Protein AF-A0AA88JI79-F1 (afdb_monomer)

pLDDT: mean 80.38, std 20.57, range [24.28, 97.81]

Organism: Ficus carica (NCBI:txid3494)

Structure (mmCIF, N/CA/C/O backbone):
data_AF-A0AA88JI79-F1
#
_entry.id   AF-A0AA88JI79-F1
#
loop_
_atom_site.group_PDB
_atom_site.id
_atom_site.type_symbol
_atom_site.label_atom_id
_atom_site.label_alt_id
_atom_site.label_comp_id
_atom_site.label_asym_id
_atom_site.label_entity_id
_atom_site.label_seq_id
_atom_site.pdbx_PDB_ins_code
_atom_site.Cartn_x
_atom_site.Cartn_y
_atom_site.Cartn_z
_atom_site.occupancy
_atom_site.B_iso_or_equiv
_atom_site.auth_seq_id
_atom_site.auth_comp_id
_atom_site.auth_asym_id
_atom_site.auth_atom_id
_atom_site.pdbx_PDB_model_num
ATOM 1 N N . MET A 1 1 ? 6.954 -13.510 -70.402 1.00 38.81 1 MET A N 1
ATOM 2 C CA . MET A 1 1 ? 6.855 -12.433 -69.399 1.00 38.81 1 MET A CA 1
ATOM 3 C C . MET A 1 1 ? 5.814 -12.882 -68.395 1.00 38.81 1 MET A C 1
ATOM 5 O O . MET A 1 1 ? 4.643 -12.582 -68.561 1.00 38.81 1 MET A O 1
ATOM 9 N N . SER A 1 2 ? 6.243 -13.722 -67.458 1.00 36.16 2 SER A N 1
ATOM 10 C CA . SER A 1 2 ? 5.412 -14.226 -66.366 1.00 36.16 2 SER A CA 1
ATOM 11 C C . SER A 1 2 ? 5.794 -13.419 -65.134 1.00 36.16 2 SER A C 1
ATOM 13 O O . SER A 1 2 ? 6.975 -13.358 -64.800 1.00 36.16 2 SER A O 1
ATOM 15 N N . GLN A 1 3 ? 4.827 -12.717 -64.553 1.00 31.25 3 GLN A N 1
ATOM 16 C CA . GLN A 1 3 ? 4.966 -12.047 -63.266 1.00 31.25 3 GLN A CA 1
ATOM 17 C C . GLN A 1 3 ? 4.276 -12.936 -62.237 1.00 31.25 3 GLN A C 1
ATOM 19 O O . GLN A 1 3 ? 3.049 -13.001 -62.201 1.00 31.25 3 GLN A O 1
ATOM 24 N N . ASP A 1 4 ? 5.085 -13.643 -61.457 1.00 31.55 4 ASP A N 1
ATOM 25 C CA . ASP A 1 4 ? 4.652 -14.293 -60.230 1.00 31.55 4 ASP A CA 1
ATOM 26 C C . ASP A 1 4 ? 4.458 -13.206 -59.162 1.00 31.55 4 ASP A C 1
ATOM 28 O O . ASP A 1 4 ? 5.339 -12.380 -58.909 1.00 31.55 4 ASP A O 1
ATOM 32 N N . HIS A 1 5 ? 3.252 -13.161 -58.598 1.00 30.28 5 HIS A N 1
ATOM 33 C CA . HIS A 1 5 ? 2.923 -12.378 -57.416 1.00 30.28 5 HIS A CA 1
ATOM 34 C C . HIS A 1 5 ? 3.304 -13.196 -56.180 1.00 30.28 5 HIS A C 1
ATOM 36 O O . HIS A 1 5 ? 2.576 -14.109 -55.798 1.00 30.28 5 HIS A O 1
ATOM 42 N N . ASP A 1 6 ? 4.421 -12.847 -55.547 1.00 30.19 6 ASP A N 1
ATOM 43 C CA . ASP A 1 6 ? 4.736 -13.299 -54.194 1.00 30.19 6 ASP A CA 1
ATOM 44 C C . ASP A 1 6 ? 3.959 -12.444 -53.180 1.00 30.19 6 ASP A C 1
ATOM 46 O O . ASP A 1 6 ? 4.252 -11.269 -52.946 1.00 30.19 6 ASP A O 1
ATOM 50 N N . GLU A 1 7 ? 2.918 -13.041 -52.602 1.00 30.20 7 GLU A N 1
ATOM 51 C CA . GLU A 1 7 ? 2.124 -12.495 -51.503 1.00 30.20 7 GLU A CA 1
ATOM 52 C C . GLU A 1 7 ? 2.831 -12.820 -50.169 1.00 30.20 7 GLU A C 1
ATOM 54 O O . GLU A 1 7 ? 2.647 -13.884 -49.575 1.00 30.20 7 GLU A O 1
ATOM 59 N N . GLU A 1 8 ? 3.685 -11.914 -49.680 1.00 27.95 8 GLU A N 1
ATOM 60 C CA . GLU A 1 8 ? 4.269 -12.023 -48.336 1.00 27.95 8 GLU A CA 1
ATOM 61 C C . GLU A 1 8 ? 3.203 -11.724 -47.262 1.00 27.95 8 GLU A C 1
ATOM 63 O O . GLU A 1 8 ? 2.896 -10.579 -46.920 1.00 27.95 8 GLU A O 1
ATOM 68 N N . CYS A 1 9 ? 2.630 -12.794 -46.705 1.00 24.28 9 CYS A N 1
ATOM 69 C CA . CYS A 1 9 ? 1.718 -12.773 -45.564 1.00 24.28 9 CYS A CA 1
ATOM 70 C C . CYS A 1 9 ? 2.470 -12.390 -44.273 1.00 24.28 9 CYS A C 1
ATOM 72 O O . CYS A 1 9 ? 2.967 -13.233 -43.526 1.00 24.28 9 CYS A O 1
ATOM 74 N N . SER A 1 10 ? 2.561 -11.087 -44.000 1.00 25.05 10 SER A N 1
ATOM 75 C CA . SER A 1 10 ? 3.091 -10.554 -42.742 1.00 25.05 10 SER A CA 1
ATOM 76 C C . SER A 1 10 ? 2.028 -10.635 -41.638 1.00 25.05 10 SER A C 1
ATOM 78 O O . SER A 1 10 ? 1.268 -9.696 -41.394 1.00 25.05 10 SER A O 1
ATOM 80 N N . THR A 1 11 ? 1.948 -11.772 -40.941 1.00 26.78 11 THR A N 1
ATOM 81 C CA . THR A 1 11 ? 1.146 -11.887 -39.714 1.00 26.78 11 THR A CA 1
ATOM 82 C C . THR A 1 11 ? 1.843 -11.164 -38.562 1.00 26.78 11 THR A C 1
ATOM 84 O O . THR A 1 11 ? 2.672 -11.735 -37.847 1.00 26.78 11 THR A O 1
ATOM 87 N N . GLN A 1 12 ? 1.495 -9.895 -38.353 1.00 24.56 12 GLN A N 1
ATOM 88 C CA . GLN A 1 12 ? 1.866 -9.160 -37.147 1.00 24.56 12 GLN A CA 1
ATOM 89 C C . GLN A 1 12 ? 1.153 -9.778 -35.937 1.00 24.56 12 GLN A C 1
ATOM 91 O O . GLN A 1 12 ? -0.056 -9.653 -35.754 1.00 24.56 12 GLN A O 1
ATOM 96 N N . THR A 1 13 ? 1.918 -10.474 -35.097 1.00 26.56 13 THR A N 1
ATOM 97 C CA . THR A 1 13 ? 1.444 -10.991 -33.811 1.00 26.56 13 THR A CA 1
ATOM 98 C C . THR A 1 13 ? 1.297 -9.816 -32.846 1.00 26.56 13 THR A C 1
ATOM 100 O O . THR A 1 13 ? 2.292 -9.274 -32.362 1.00 26.56 13 THR A O 1
ATOM 103 N N . GLU A 1 14 ? 0.059 -9.398 -32.567 1.00 26.80 14 GLU A N 1
ATOM 104 C CA . GLU A 1 14 ? -0.218 -8.355 -31.579 1.00 26.80 14 GLU A CA 1
ATOM 105 C C . GLU A 1 14 ? 0.269 -8.783 -30.186 1.00 26.80 14 GLU A C 1
ATOM 107 O O . GLU A 1 14 ? -0.302 -9.642 -29.508 1.00 26.80 14 GLU A O 1
ATOM 112 N N . VAL A 1 15 ? 1.340 -8.134 -29.733 1.00 30.62 15 VAL A N 1
ATOM 113 C CA . VAL A 1 15 ? 1.859 -8.230 -28.371 1.00 30.62 15 VAL A CA 1
ATOM 114 C C . VAL A 1 15 ? 0.772 -7.763 -27.399 1.00 30.62 15 VAL A C 1
ATOM 116 O O . VAL A 1 15 ? 0.388 -6.592 -27.365 1.00 30.62 15 VAL A O 1
ATOM 119 N N . GLY A 1 16 ? 0.266 -8.693 -26.588 1.00 27.42 16 GLY A N 1
ATOM 120 C CA . GLY A 1 16 ? -0.776 -8.437 -25.599 1.00 27.42 16 GLY A CA 1
ATOM 121 C C . GLY A 1 16 ? -0.422 -7.268 -24.674 1.00 27.42 16 GLY A C 1
ATOM 122 O O . GLY A 1 16 ? 0.524 -7.338 -23.885 1.00 27.42 16 GLY A O 1
ATOM 123 N N . LYS A 1 17 ? -1.214 -6.189 -24.755 1.00 25.56 17 LYS A N 1
ATOM 124 C CA . LYS A 1 17 ? -1.077 -4.986 -23.919 1.00 25.56 17 LYS A CA 1
ATOM 125 C C . LYS A 1 17 ? -0.977 -5.355 -22.427 1.00 25.56 17 LYS A C 1
ATOM 127 O O . LYS A 1 17 ? -1.746 -6.192 -21.943 1.00 25.56 17 LYS A O 1
ATOM 132 N N . PRO A 1 18 ? -0.087 -4.701 -21.658 1.00 28.53 18 PRO A N 1
ATOM 133 C CA . PRO A 1 18 ? 0.051 -4.962 -20.232 1.00 28.53 18 PRO A CA 1
ATOM 134 C C . PRO A 1 18 ? -1.264 -4.686 -19.491 1.00 28.53 18 PRO A C 1
ATOM 136 O O . PRO A 1 18 ? -2.022 -3.779 -19.840 1.00 28.53 18 PRO A O 1
ATOM 139 N N . ARG A 1 19 ? -1.513 -5.477 -18.436 1.00 31.22 19 ARG A N 1
ATOM 140 C CA . ARG A 1 19 ? -2.625 -5.323 -17.485 1.00 31.22 19 ARG A CA 1
ATOM 141 C C . ARG A 1 19 ? -2.771 -3.851 -17.089 1.00 31.22 19 ARG A C 1
ATOM 143 O O . ARG A 1 19 ? -1.996 -3.359 -16.274 1.00 31.22 19 ARG A O 1
ATOM 150 N N . ARG A 1 20 ? -3.786 -3.174 -17.634 1.00 29.23 20 ARG A N 1
ATOM 151 C CA . ARG A 1 20 ? -4.222 -1.858 -17.164 1.00 29.23 20 ARG A CA 1
ATOM 152 C C . ARG A 1 20 ? -4.818 -2.034 -15.773 1.00 29.23 20 ARG A C 1
ATOM 154 O O . ARG A 1 20 ? -5.970 -2.434 -15.620 1.00 29.23 20 ARG A O 1
ATOM 161 N N . THR A 1 21 ? -4.034 -1.756 -14.743 1.00 30.23 21 THR A N 1
ATOM 162 C CA . THR A 1 21 ? -4.607 -1.259 -13.500 1.00 30.23 21 THR A CA 1
ATOM 163 C C . THR A 1 21 ? -5.140 0.129 -13.834 1.00 30.23 21 THR A C 1
ATOM 165 O O . THR A 1 21 ? -4.370 1.067 -13.971 1.00 30.23 21 THR A O 1
ATOM 168 N N . ASN A 1 22 ? -6.456 0.284 -13.987 1.00 34.66 22 ASN A N 1
ATOM 169 C CA . ASN A 1 22 ? -7.080 1.613 -13.946 1.00 34.66 22 ASN A CA 1
ATOM 170 C C . ASN A 1 22 ? -7.113 2.134 -12.489 1.00 34.66 22 ASN A C 1
ATOM 172 O O . ASN A 1 22 ? -8.117 2.669 -12.027 1.00 34.66 22 ASN A O 1
ATOM 176 N N . SER A 1 23 ? -6.011 1.965 -11.751 1.00 34.38 23 SER A N 1
ATOM 177 C CA . SER A 1 23 ? -5.571 3.037 -10.864 1.00 34.38 23 SER A CA 1
ATOM 178 C C . SER A 1 23 ? -5.318 4.233 -11.785 1.00 34.38 23 SER A C 1
ATOM 180 O O . SER A 1 23 ? -4.850 4.010 -12.907 1.00 34.38 23 SER A O 1
ATOM 182 N N . PRO A 1 24 ? -5.664 5.474 -11.410 1.00 33.16 24 PRO A N 1
ATOM 183 C CA . PRO A 1 24 ? -5.268 6.625 -12.209 1.00 33.16 24 PRO A CA 1
ATOM 184 C C . PRO A 1 24 ? -3.775 6.476 -12.498 1.00 33.16 24 PRO A C 1
ATOM 186 O O . PRO A 1 24 ? -2.991 6.368 -11.556 1.00 33.16 24 PRO A O 1
ATOM 189 N N . LYS A 1 25 ? -3.394 6.372 -13.778 1.00 37.16 25 LYS A N 1
ATOM 190 C CA . LYS A 1 25 ? -1.984 6.480 -14.136 1.00 37.16 25 LYS A CA 1
ATOM 191 C C . LYS A 1 25 ? -1.526 7.794 -13.528 1.00 37.16 25 LYS A C 1
ATOM 193 O O . LYS A 1 25 ? -2.168 8.820 -13.761 1.00 37.16 25 LYS A O 1
ATOM 198 N N . PHE A 1 26 ? -0.484 7.748 -12.712 1.00 45.00 26 PHE A N 1
ATOM 199 C CA . PHE A 1 26 ? 0.197 8.969 -12.349 1.00 45.00 26 PHE A CA 1
ATOM 200 C C . PHE A 1 26 ? 0.824 9.495 -13.646 1.00 45.00 26 PHE A C 1
ATOM 202 O O . PHE A 1 26 ? 1.834 8.969 -14.100 1.00 45.00 26 PHE A O 1
ATOM 209 N N . ASN A 1 27 ? 0.138 10.430 -14.305 1.00 43.25 27 ASN A N 1
ATOM 210 C CA . ASN A 1 27 ? 0.659 11.164 -15.448 1.00 43.25 27 ASN A CA 1
ATOM 211 C C . ASN A 1 27 ? 1.305 12.437 -14.888 1.00 43.25 27 ASN A C 1
ATOM 213 O O . ASN A 1 27 ? 0.587 13.254 -14.302 1.00 43.25 27 ASN A O 1
ATOM 217 N N . PRO A 1 28 ? 2.628 12.607 -15.024 1.00 47.44 28 PRO A N 1
ATOM 218 C CA . PRO A 1 28 ? 3.323 13.782 -14.515 1.00 47.44 28 PRO A CA 1
ATOM 219 C C . PRO A 1 28 ? 2.923 15.083 -15.228 1.00 47.44 28 PRO A C 1
ATOM 221 O O . PRO A 1 28 ? 3.132 16.137 -14.637 1.00 47.44 28 PRO A O 1
ATOM 224 N N . ASP A 1 29 ? 2.257 15.030 -16.386 1.00 46.94 29 ASP A N 1
ATOM 225 C CA . ASP A 1 29 ? 2.029 16.210 -17.243 1.00 46.94 29 ASP A CA 1
ATOM 226 C C . ASP A 1 29 ? 0.591 16.766 -17.249 1.00 46.94 29 ASP A C 1
ATOM 228 O O . ASP A 1 29 ? 0.327 17.776 -17.891 1.00 46.94 29 ASP A O 1
ATOM 232 N N . GLU A 1 30 ? -0.364 16.149 -16.539 1.00 47.91 30 GLU A N 1
ATOM 233 C CA . GLU A 1 30 ? -1.743 16.670 -16.477 1.00 47.91 30 GLU A CA 1
ATOM 234 C C . GLU A 1 30 ? -2.033 17.361 -15.137 1.00 47.91 30 GLU A C 1
ATOM 236 O O . GLU A 1 30 ? -2.394 16.718 -14.142 1.00 47.91 30 GLU A O 1
ATOM 241 N N . ASP A 1 31 ? -1.932 18.690 -15.124 1.00 43.88 31 ASP A N 1
ATOM 242 C CA . ASP A 1 31 ? -2.422 19.550 -14.044 1.00 43.88 31 ASP A CA 1
ATOM 243 C C . ASP A 1 31 ? -3.959 19.531 -14.021 1.00 43.88 31 ASP A C 1
ATOM 245 O O . ASP A 1 31 ? -4.638 20.378 -14.595 1.00 43.88 31 ASP A O 1
ATOM 249 N N . GLY A 1 32 ? -4.539 18.500 -13.397 1.00 43.94 32 GLY A N 1
ATOM 250 C CA . GLY A 1 32 ? -6.001 18.405 -13.319 1.00 43.94 32 GLY A CA 1
ATOM 251 C C . GLY A 1 32 ? -6.638 17.160 -12.700 1.00 43.94 32 GLY A C 1
ATOM 252 O O . GLY A 1 32 ? -7.866 17.113 -12.623 1.00 43.94 32 GLY A O 1
ATOM 253 N N . LYS A 1 33 ? -5.900 16.139 -12.230 1.00 48.09 33 LYS A N 1
ATOM 254 C CA . LYS A 1 33 ? -6.527 14.927 -11.647 1.00 48.09 33 LYS A CA 1
ATOM 255 C C . LYS A 1 33 ? -6.209 14.679 -10.169 1.00 48.09 33 LYS A C 1
ATOM 257 O O . LYS A 1 33 ? -5.073 14.761 -9.725 1.00 48.09 33 LYS A O 1
ATOM 262 N N . ARG A 1 34 ? -7.303 14.355 -9.455 1.00 47.75 34 ARG A N 1
ATOM 263 C CA . ARG A 1 34 ? -7.499 13.888 -8.064 1.00 47.75 34 ARG A CA 1
ATOM 264 C C . ARG A 1 34 ? -6.235 13.781 -7.194 1.00 47.75 34 ARG A C 1
ATOM 266 O O . ARG A 1 34 ? -5.421 12.881 -7.370 1.00 47.75 34 ARG A O 1
ATOM 273 N N . ARG A 1 35 ? -6.187 14.638 -6.165 1.00 53.97 35 ARG A N 1
ATOM 274 C CA . ARG A 1 35 ? -5.263 14.570 -5.019 1.00 53.97 35 ARG A CA 1
ATOM 275 C C . ARG A 1 35 ? -5.315 13.201 -4.324 1.00 53.97 35 ARG A C 1
ATOM 277 O O . ARG A 1 35 ? -6.283 12.449 -4.487 1.00 53.97 35 ARG A O 1
ATOM 284 N N . ALA A 1 36 ? -4.303 12.907 -3.503 1.00 62.41 36 ALA A N 1
ATOM 285 C CA . ALA A 1 36 ? -4.342 11.771 -2.585 1.00 62.41 36 ALA A CA 1
ATOM 286 C C . ALA A 1 36 ? -5.680 11.766 -1.818 1.00 62.41 36 ALA A C 1
ATOM 288 O O . ALA A 1 36 ? -6.109 12.783 -1.275 1.00 62.41 36 ALA A O 1
ATOM 289 N N . THR A 1 37 ? -6.396 10.641 -1.853 1.00 67.94 37 THR A N 1
ATOM 290 C CA . THR A 1 37 ? -7.706 10.523 -1.202 1.00 67.94 37 THR A CA 1
ATOM 291 C C . THR A 1 37 ? -7.527 10.543 0.312 1.00 67.94 37 THR A C 1
ATOM 293 O O . THR A 1 37 ? -6.931 9.622 0.855 1.00 67.94 37 THR A O 1
ATOM 296 N N . ILE A 1 38 ? -8.076 11.565 0.973 1.00 69.94 38 ILE A N 1
ATOM 297 C CA . ILE A 1 38 ? -7.987 11.757 2.432 1.00 69.94 38 ILE A CA 1
ATOM 298 C C . ILE A 1 38 ? -8.997 10.866 3.184 1.00 69.94 38 ILE A C 1
ATOM 300 O O . ILE A 1 38 ? -8.862 10.667 4.373 1.00 69.94 38 ILE A O 1
ATOM 304 N N . MET A 1 39 ? -10.004 10.277 2.517 1.00 84.69 39 MET A N 1
ATOM 305 C CA . MET A 1 39 ? -11.055 9.464 3.167 1.00 84.69 39 MET A CA 1
ATOM 306 C C . MET A 1 39 ? -11.746 10.215 4.327 1.00 84.69 39 MET A C 1
ATOM 308 O O . MET A 1 39 ? -11.912 9.686 5.422 1.00 84.69 39 MET A O 1
ATOM 312 N N . THR A 1 40 ? -12.184 11.458 4.088 1.00 82.88 40 THR A N 1
ATOM 313 C CA . THR A 1 40 ? -12.767 12.361 5.104 1.00 82.88 40 THR A CA 1
ATOM 314 C C . THR A 1 40 ? -13.861 11.715 5.956 1.00 82.88 40 THR A C 1
ATOM 316 O O . THR A 1 40 ? -13.922 11.969 7.154 1.00 82.88 40 THR A O 1
ATOM 319 N N . ARG A 1 41 ? -14.693 10.843 5.371 1.00 86.81 41 ARG A N 1
ATOM 320 C CA . ARG A 1 41 ? -15.724 10.098 6.109 1.00 86.81 41 ARG A CA 1
ATOM 321 C C . ARG A 1 41 ? -15.124 9.222 7.211 1.00 86.81 41 ARG A C 1
ATOM 323 O O . ARG A 1 41 ? -15.618 9.253 8.331 1.00 86.81 41 ARG A O 1
ATOM 330 N N . VAL A 1 42 ? -14.050 8.490 6.912 1.00 89.06 42 VAL A N 1
ATOM 331 C CA . VAL A 1 42 ? -13.353 7.641 7.887 1.00 89.06 42 VAL A CA 1
ATOM 332 C C . VAL A 1 42 ? -12.801 8.501 9.024 1.00 89.06 42 VAL A C 1
ATOM 334 O O . VAL A 1 42 ? -13.046 8.196 10.187 1.00 89.06 42 VAL A O 1
ATOM 337 N N . HIS A 1 43 ? -12.160 9.633 8.711 1.00 86.88 43 HIS A N 1
ATOM 338 C CA . HIS A 1 43 ? -11.699 10.574 9.740 1.00 86.88 43 HIS A CA 1
ATOM 339 C C . HIS A 1 43 ? -12.844 11.118 10.605 1.00 86.88 43 HIS A C 1
ATOM 341 O O . HIS A 1 43 ? -12.721 11.135 11.824 1.00 86.88 43 HIS A O 1
ATOM 347 N N . GLN A 1 44 ? -13.976 11.504 10.011 1.00 87.75 44 GLN A N 1
ATOM 348 C CA . GLN A 1 44 ? -15.141 11.989 10.760 1.00 87.75 44 GLN A CA 1
ATOM 349 C C . GLN A 1 44 ? -15.709 10.928 11.708 1.00 87.75 44 GLN A C 1
ATOM 351 O O . GLN A 1 44 ? -16.052 11.246 12.846 1.00 87.75 44 GLN A O 1
ATOM 356 N N . VAL A 1 45 ? -15.804 9.676 11.253 1.00 87.94 45 VAL A N 1
ATOM 357 C CA . VAL A 1 45 ? -16.260 8.552 12.082 1.00 87.94 45 VAL A CA 1
ATOM 358 C C . VAL A 1 45 ? -15.315 8.350 13.272 1.00 87.94 45 VAL A C 1
ATOM 360 O O . VAL A 1 45 ? -15.787 8.271 14.406 1.00 87.94 45 VAL A O 1
ATOM 363 N N . ARG A 1 46 ? -13.993 8.399 13.043 1.00 88.44 46 ARG A N 1
ATOM 364 C CA . ARG A 1 46 ? -12.978 8.323 14.109 1.00 88.44 46 ARG A CA 1
ATOM 365 C C . ARG A 1 46 ? -13.102 9.459 15.123 1.00 88.44 46 ARG A C 1
ATOM 367 O O . ARG A 1 46 ? -13.096 9.199 16.320 1.00 88.44 46 ARG A O 1
ATOM 374 N N . THR A 1 47 ? -13.245 10.708 14.671 1.00 89.19 47 THR A N 1
ATOM 375 C CA . THR A 1 47 ? -13.377 11.876 15.566 1.00 89.19 47 THR A CA 1
ATOM 376 C C . THR A 1 47 ? -14.619 11.787 16.451 1.00 89.19 47 THR A C 1
ATOM 378 O O . THR A 1 47 ? -14.613 12.279 17.574 1.00 89.19 47 THR A O 1
ATOM 381 N N . ARG A 1 48 ? -15.679 11.125 15.975 1.00 90.94 48 ARG A N 1
ATOM 382 C CA . ARG A 1 48 ? -16.905 10.871 16.746 1.00 90.94 48 ARG A CA 1
ATOM 383 C C . ARG A 1 48 ? -16.804 9.661 17.682 1.00 90.94 48 ARG A C 1
ATOM 385 O O . ARG A 1 48 ? -17.801 9.312 18.304 1.00 90.94 48 ARG A O 1
ATOM 392 N N . GLY A 1 49 ? -15.651 8.990 17.750 1.00 89.44 49 GLY A N 1
ATOM 393 C CA . GLY A 1 49 ? -15.468 7.760 18.528 1.00 89.44 49 GLY A CA 1
ATOM 394 C C . GLY A 1 49 ? -16.269 6.567 17.994 1.00 89.44 49 GLY A C 1
ATOM 395 O O . GLY A 1 49 ? -16.484 5.596 18.714 1.00 89.44 49 GLY A O 1
ATOM 396 N N . GLN A 1 50 ? -16.739 6.639 16.747 1.00 92.75 50 GLN A N 1
ATOM 397 C CA . GLN A 1 50 ? -17.522 5.592 16.097 1.00 92.75 50 GLN A CA 1
ATOM 398 C C . GLN A 1 50 ? -16.623 4.700 15.233 1.00 92.75 50 GLN A C 1
ATOM 400 O O . GLN A 1 50 ? -15.484 5.051 14.922 1.00 92.75 50 GLN A O 1
ATOM 405 N N . ARG A 1 51 ? -17.150 3.543 14.817 1.00 94.50 51 ARG A N 1
ATOM 406 C CA . ARG A 1 51 ? -16.471 2.603 13.915 1.00 94.50 51 ARG A CA 1
ATOM 407 C C . ARG A 1 51 ? -17.396 2.191 12.781 1.00 94.50 51 ARG A C 1
ATOM 409 O O . ARG A 1 51 ? -18.601 2.051 12.976 1.00 94.50 51 ARG A O 1
ATOM 416 N N . ILE A 1 52 ? -16.831 2.000 11.593 1.00 94.44 52 ILE A N 1
ATOM 417 C CA . ILE A 1 52 ? -17.568 1.486 10.435 1.00 94.44 52 ILE A CA 1
ATOM 418 C C . ILE A 1 52 ? -17.635 -0.039 10.537 1.00 94.44 52 ILE A C 1
ATOM 420 O O . ILE A 1 52 ? -16.605 -0.709 10.585 1.00 94.44 52 ILE A O 1
ATOM 424 N N . GLU A 1 53 ? -18.841 -0.594 10.533 1.00 94.75 53 GLU A N 1
ATOM 425 C CA . GLU A 1 53 ? -19.041 -2.041 10.506 1.00 94.75 53 GLU A CA 1
ATOM 426 C C . GLU A 1 53 ? -18.718 -2.622 9.121 1.00 94.75 53 GLU A C 1
ATOM 428 O O . GLU A 1 53 ? -19.135 -2.083 8.086 1.00 94.75 53 GLU A O 1
ATOM 433 N N . VAL A 1 54 ? -17.952 -3.717 9.101 1.00 94.75 54 VAL A N 1
ATOM 434 C CA . VAL A 1 54 ? -17.524 -4.403 7.878 1.00 94.75 54 VAL A CA 1
ATOM 435 C C . VAL A 1 54 ? -17.888 -5.875 7.970 1.00 94.75 54 VAL A C 1
ATOM 437 O O . VAL A 1 54 ? -17.438 -6.582 8.866 1.00 94.75 54 VAL A O 1
ATOM 440 N N . SER A 1 55 ? -18.665 -6.349 7.002 1.00 92.62 55 SER A N 1
ATOM 441 C CA . SER A 1 55 ? -18.936 -7.776 6.836 1.00 92.62 55 SER A CA 1
ATOM 442 C C . SER A 1 55 ? -17.823 -8.437 6.026 1.00 92.62 55 SER A C 1
ATOM 444 O O . SER A 1 55 ? -17.276 -7.832 5.101 1.00 92.62 55 SER A O 1
ATOM 446 N N . PHE A 1 56 ? -17.525 -9.695 6.333 1.00 89.75 56 PHE A N 1
ATOM 447 C CA . PHE A 1 56 ? -16.502 -10.489 5.659 1.00 89.75 56 PHE A CA 1
ATOM 448 C C . PHE A 1 56 ? -17.111 -11.764 5.068 1.00 89.75 56 PHE A C 1
ATOM 450 O O . PHE A 1 56 ? -18.102 -12.279 5.583 1.00 89.75 56 PHE A O 1
ATOM 457 N N . ASP A 1 57 ? -16.539 -12.263 3.972 1.00 86.06 57 ASP A N 1
ATOM 458 C CA . ASP A 1 57 ? -16.872 -13.589 3.447 1.00 86.06 57 ASP A CA 1
ATOM 459 C C . ASP A 1 57 ? -16.134 -14.708 4.202 1.00 86.06 57 ASP A C 1
ATOM 461 O O . ASP A 1 57 ? -15.236 -14.462 5.008 1.00 86.06 57 ASP A O 1
ATOM 465 N N . ALA A 1 58 ? -16.462 -15.967 3.894 1.00 82.56 58 ALA A N 1
ATOM 466 C CA . ALA A 1 58 ? -15.803 -17.139 4.482 1.00 82.56 58 ALA A CA 1
ATOM 467 C C . ALA A 1 58 ? -14.284 -17.216 4.207 1.00 82.56 58 ALA A C 1
ATOM 469 O O . ALA A 1 58 ? -13.577 -18.008 4.825 1.00 82.56 58 ALA A O 1
ATOM 470 N N . LYS A 1 59 ? -13.764 -16.418 3.266 1.00 79.12 59 LYS A N 1
ATOM 471 C CA . LYS A 1 59 ? -12.336 -16.321 2.925 1.00 79.12 59 LYS A CA 1
ATOM 472 C C . LYS A 1 59 ? -11.674 -15.107 3.592 1.00 79.12 59 LYS A C 1
ATOM 474 O O . LYS A 1 59 ? -10.511 -14.821 3.299 1.00 79.12 59 LYS A O 1
ATOM 479 N N . GLY A 1 60 ? -12.395 -14.386 4.452 1.00 82.31 60 GLY A N 1
ATOM 480 C CA . GLY A 1 60 ? -11.937 -13.184 5.142 1.00 82.31 60 GLY A CA 1
ATOM 481 C C . GLY A 1 60 ? -11.845 -11.945 4.248 1.00 82.31 60 GLY A C 1
ATOM 482 O O . GLY A 1 60 ? -11.146 -10.994 4.599 1.00 82.31 60 GLY A O 1
ATOM 483 N N . GLN A 1 61 ? -12.489 -11.926 3.077 1.00 85.19 61 GLN A N 1
ATOM 484 C CA . GLN A 1 61 ? -12.532 -10.741 2.219 1.00 85.19 61 GLN A CA 1
ATOM 485 C C . GLN A 1 61 ? -13.662 -9.807 2.645 1.00 85.19 61 GLN A C 1
ATOM 487 O O . GLN A 1 61 ? -14.786 -10.265 2.847 1.00 85.19 61 GLN A O 1
ATOM 492 N N . PRO A 1 62 ? -13.408 -8.493 2.721 1.00 90.69 62 PRO A N 1
ATOM 493 C CA . PRO A 1 62 ? -14.437 -7.553 3.118 1.00 90.69 62 PRO A CA 1
ATOM 494 C C . PRO A 1 62 ? -15.478 -7.352 2.002 1.00 90.69 62 PRO A C 1
ATOM 496 O O . PRO A 1 62 ? -15.159 -7.314 0.803 1.00 90.69 62 PRO A O 1
ATOM 499 N N . LEU A 1 63 ? -16.736 -7.223 2.417 1.00 87.88 63 LEU A N 1
ATOM 500 C CA . LEU A 1 63 ? -17.920 -7.191 1.564 1.00 87.88 63 LEU A CA 1
ATOM 501 C C . LEU A 1 63 ? -18.587 -5.811 1.550 1.00 87.88 63 LEU A C 1
ATOM 503 O O . LEU A 1 63 ? -18.503 -5.026 2.495 1.00 87.88 63 LEU A O 1
ATOM 507 N N . GLY A 1 64 ? -19.295 -5.536 0.454 1.00 87.81 64 GLY A N 1
ATOM 508 C CA . GLY A 1 64 ? -20.104 -4.331 0.298 1.00 87.81 64 GLY A CA 1
ATOM 509 C C . GLY A 1 64 ? -19.307 -3.021 0.291 1.00 87.81 64 GLY A C 1
ATOM 510 O O . GLY A 1 64 ? -18.082 -2.995 0.162 1.00 87.81 64 GLY A O 1
ATOM 511 N N . LYS A 1 65 ? -20.035 -1.906 0.431 1.00 89.62 65 LYS A N 1
ATOM 512 C CA . LYS A 1 65 ? -19.466 -0.549 0.377 1.00 89.62 65 LYS A CA 1
ATOM 513 C C . LYS A 1 65 ? -18.483 -0.283 1.520 1.00 89.62 65 LYS A C 1
ATOM 515 O O . LYS A 1 65 ? -17.423 0.282 1.274 1.00 89.62 65 LYS A O 1
ATOM 520 N N . SER A 1 66 ? -18.803 -0.730 2.737 1.00 91.50 66 SER A N 1
ATOM 521 C CA . SER A 1 66 ? -17.899 -0.622 3.890 1.00 91.50 66 SER A CA 1
ATOM 522 C C . SER A 1 66 ? -16.595 -1.385 3.661 1.00 91.50 66 SER A C 1
ATOM 524 O O . SER A 1 66 ? -15.531 -0.917 4.055 1.00 91.50 66 SER A O 1
ATOM 526 N N . GLY A 1 67 ? -16.652 -2.532 2.978 1.00 91.81 67 GLY A N 1
ATOM 527 C CA . GLY A 1 67 ? -15.461 -3.296 2.636 1.00 91.81 67 GLY A CA 1
ATOM 528 C C . GLY A 1 67 ? -14.572 -2.625 1.592 1.00 91.81 67 GLY A C 1
ATOM 529 O O . GLY A 1 67 ? -13.348 -2.614 1.736 1.00 91.81 67 GLY A O 1
ATOM 530 N N . ASP A 1 68 ? -15.171 -2.010 0.572 1.00 90.12 68 ASP A N 1
ATOM 531 C CA . ASP A 1 68 ? -14.430 -1.209 -0.409 1.00 90.12 68 ASP A CA 1
ATOM 532 C C . ASP A 1 68 ? -13.805 0.049 0.246 1.00 90.12 68 ASP A C 1
ATOM 534 O O . ASP A 1 68 ? -12.693 0.459 -0.110 1.00 90.12 68 ASP A O 1
ATOM 538 N N . GLU A 1 69 ? -14.478 0.639 1.242 1.00 92.94 69 GLU A N 1
ATOM 539 C CA . GLU A 1 69 ? -13.952 1.746 2.051 1.00 92.94 69 GLU A CA 1
ATOM 540 C C . GLU A 1 69 ? -12.791 1.303 2.948 1.00 92.94 69 GLU A C 1
ATOM 542 O O . GLU A 1 69 ? -11.758 1.971 2.964 1.00 92.94 69 GLU A O 1
ATOM 547 N N . LEU A 1 70 ? -12.894 0.137 3.597 1.00 94.94 70 LEU A N 1
ATOM 548 C CA . LEU A 1 70 ? -11.794 -0.468 4.351 1.00 94.94 70 LEU A CA 1
ATOM 549 C C . LEU A 1 70 ? -10.562 -0.683 3.461 1.00 94.94 70 LEU A C 1
ATOM 551 O O . LEU A 1 70 ? -9.456 -0.306 3.838 1.00 94.94 70 LEU A O 1
ATOM 555 N N . GLN A 1 71 ? -10.731 -1.244 2.260 1.00 93.25 71 GLN A N 1
ATOM 556 C CA . GLN A 1 71 ? -9.617 -1.436 1.320 1.00 93.25 71 GLN A CA 1
ATOM 557 C C . GLN A 1 71 ? -8.988 -0.104 0.890 1.00 93.25 71 GLN A C 1
ATOM 559 O O . GLN A 1 71 ? -7.767 0.000 0.765 1.00 93.25 71 GLN A O 1
ATOM 564 N N . SER A 1 72 ? -9.808 0.929 0.695 1.00 93.88 72 SER A N 1
ATOM 565 C CA . SER A 1 72 ? -9.326 2.272 0.358 1.00 93.88 72 SER A CA 1
ATOM 566 C C . SER A 1 72 ? -8.542 2.898 1.516 1.00 93.88 72 SER A C 1
ATOM 568 O O . SER A 1 72 ? -7.476 3.469 1.288 1.00 93.88 72 SER A O 1
ATOM 570 N N . TRP A 1 73 ? -9.018 2.723 2.752 1.00 95.38 73 TRP A N 1
ATOM 571 C CA . TRP A 1 73 ? -8.346 3.180 3.966 1.00 95.38 73 TRP A CA 1
ATOM 572 C C . TRP A 1 73 ? -7.011 2.464 4.197 1.00 95.38 73 TRP A C 1
ATOM 574 O O . TRP A 1 73 ? -5.993 3.116 4.415 1.00 95.38 73 TRP A O 1
ATOM 584 N N . I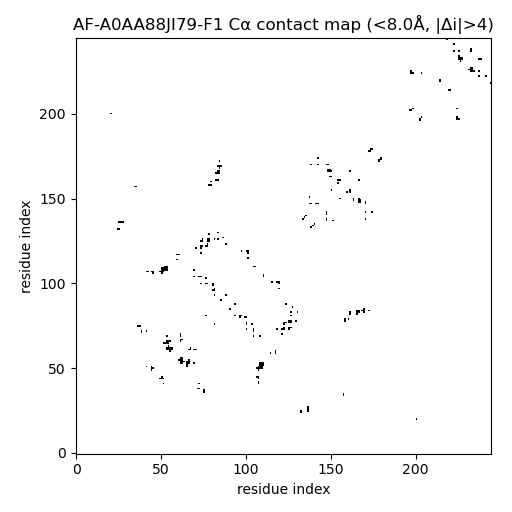LE A 1 74 ? -6.971 1.139 4.026 1.00 96.06 74 ILE A N 1
ATOM 585 C CA . ILE A 1 74 ? -5.726 0.354 4.058 1.00 96.06 74 ILE A CA 1
ATOM 586 C C . ILE A 1 74 ? -4.711 0.908 3.049 1.00 96.06 74 ILE A C 1
ATOM 588 O O . ILE A 1 74 ? -3.527 1.012 3.359 1.00 96.06 74 ILE A O 1
ATOM 592 N N . GLY A 1 75 ? -5.159 1.307 1.856 1.00 95.00 75 GLY A N 1
ATOM 593 C CA . GLY A 1 75 ? -4.298 1.935 0.853 1.00 95.00 75 GLY A CA 1
ATOM 594 C C . GLY A 1 75 ? -3.770 3.322 1.247 1.00 95.00 75 GLY A C 1
ATOM 595 O O . GLY A 1 75 ? -2.695 3.712 0.792 1.00 95.00 75 GLY A O 1
ATOM 596 N N . VAL A 1 76 ? -4.491 4.089 2.072 1.00 93.69 76 VAL A N 1
ATOM 597 C CA . VAL A 1 76 ? -3.980 5.339 2.671 1.00 93.69 76 VAL A CA 1
ATOM 598 C C . VAL A 1 76 ? -2.888 5.010 3.684 1.00 93.69 76 VAL A C 1
ATOM 600 O O . VAL A 1 76 ? -1.752 5.440 3.498 1.00 93.69 76 VAL A O 1
ATOM 603 N N . LEU A 1 77 ? -3.191 4.143 4.652 1.00 95.44 77 LEU A N 1
ATOM 604 C CA . LEU A 1 77 ? -2.249 3.731 5.696 1.00 95.44 77 LEU A CA 1
ATOM 605 C C . LEU A 1 77 ? -0.973 3.098 5.128 1.00 95.44 77 LEU A C 1
ATO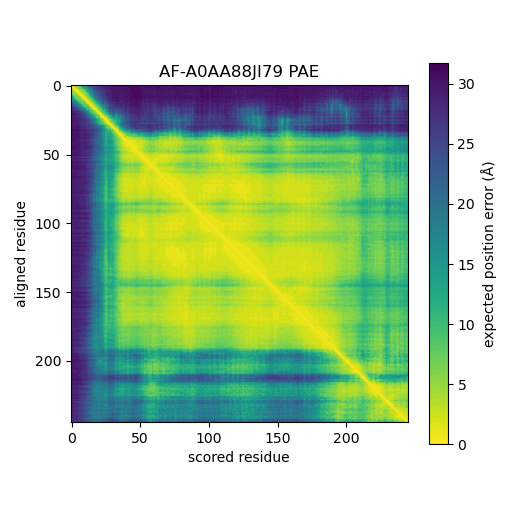M 607 O O . LEU A 1 77 ? 0.124 3.345 5.620 1.00 95.44 77 LEU A O 1
ATOM 611 N N . ALA A 1 78 ? -1.092 2.310 4.057 1.00 95.50 78 ALA A N 1
ATOM 612 C CA . ALA A 1 78 ? 0.052 1.714 3.378 1.00 95.50 78 ALA A CA 1
ATOM 613 C C . ALA A 1 78 ? 1.017 2.765 2.805 1.00 95.50 78 ALA A C 1
ATOM 615 O O . ALA A 1 78 ? 2.220 2.528 2.781 1.00 95.50 78 ALA A O 1
ATOM 616 N N . ARG A 1 79 ? 0.509 3.910 2.335 1.00 94.12 79 ARG A N 1
ATOM 617 C CA . ARG A 1 79 ? 1.332 5.003 1.787 1.00 94.12 79 ARG A CA 1
ATOM 618 C C . ARG A 1 79 ? 1.949 5.868 2.877 1.00 94.12 79 ARG A C 1
ATOM 620 O O . ARG A 1 79 ? 3.026 6.414 2.675 1.00 94.12 79 ARG A O 1
ATOM 627 N N . GLU A 1 80 ? 1.258 5.988 4.001 1.00 92.69 80 GLU A N 1
ATOM 628 C CA . GLU A 1 80 ? 1.684 6.808 5.129 1.00 92.69 80 GLU A CA 1
ATOM 629 C C . GLU A 1 80 ? 2.741 6.099 5.984 1.00 92.69 80 GLU A C 1
ATOM 631 O O . GLU A 1 80 ? 3.777 6.683 6.298 1.00 92.69 80 GLU A O 1
ATOM 636 N N . HIS A 1 81 ? 2.518 4.818 6.296 1.00 94.25 81 HIS A N 1
ATOM 637 C CA . HIS A 1 81 ? 3.256 4.120 7.354 1.00 94.25 81 HIS A CA 1
ATOM 638 C C . HIS A 1 81 ? 4.278 3.103 6.868 1.00 94.25 81 HIS A C 1
ATOM 640 O O . HIS A 1 81 ? 5.177 2.744 7.635 1.00 94.25 81 HIS A O 1
ATOM 646 N N . ILE A 1 82 ? 4.164 2.613 5.629 1.00 95.44 82 ILE A N 1
ATOM 647 C CA . ILE A 1 82 ? 5.084 1.608 5.079 1.00 95.44 82 ILE A CA 1
ATOM 648 C C . ILE A 1 82 ? 6.165 2.301 4.235 1.00 95.44 82 ILE A C 1
ATOM 650 O O . ILE A 1 82 ? 5.848 2.846 3.177 1.00 95.44 82 ILE A O 1
ATOM 654 N N . PRO A 1 83 ? 7.447 2.245 4.646 1.00 94.25 83 PRO A N 1
ATOM 655 C CA . PRO A 1 83 ? 8.541 2.855 3.913 1.00 94.25 83 PRO A CA 1
ATOM 656 C C . PRO A 1 83 ? 8.655 2.324 2.492 1.00 94.25 83 PRO A C 1
ATOM 658 O O . PRO A 1 83 ? 8.542 1.121 2.233 1.00 94.25 83 PRO A O 1
ATOM 661 N N . ILE A 1 84 ? 8.946 3.231 1.566 1.00 95.19 84 ILE A N 1
ATOM 662 C CA . ILE A 1 84 ? 9.091 2.897 0.148 1.00 95.19 84 ILE A CA 1
ATOM 663 C C . ILE A 1 84 ? 10.371 2.108 -0.153 1.00 95.19 84 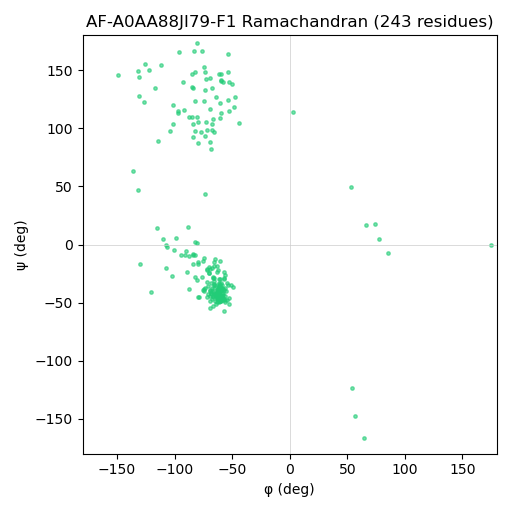ILE A C 1
ATOM 665 O O . ILE A 1 84 ? 10.414 1.404 -1.160 1.00 95.19 84 ILE A O 1
ATOM 669 N N . TRP A 1 85 ? 11.388 2.173 0.710 1.00 91.44 85 TRP A N 1
ATOM 670 C CA . TRP A 1 85 ? 12.659 1.472 0.518 1.00 91.44 85 TRP A CA 1
ATOM 671 C C . TRP A 1 85 ? 12.642 0.011 0.987 1.00 91.44 85 TRP A C 1
ATOM 673 O O . TRP A 1 85 ? 13.481 -0.771 0.548 1.00 91.44 85 TRP A O 1
ATOM 683 N N . ILE A 1 86 ? 11.671 -0.404 1.813 1.00 90.06 86 ILE A N 1
ATOM 684 C CA . ILE A 1 86 ? 11.545 -1.809 2.226 1.00 90.06 86 ILE A CA 1
ATOM 685 C C . ILE A 1 86 ? 10.743 -2.578 1.171 1.00 90.06 86 ILE A C 1
ATOM 687 O O . ILE A 1 86 ? 9.529 -2.406 1.009 1.00 90.06 86 ILE A O 1
ATOM 691 N N . SER A 1 87 ? 11.431 -3.451 0.437 1.00 85.38 87 SER A N 1
ATOM 692 C CA . SER A 1 87 ? 10.841 -4.244 -0.643 1.00 85.38 87 SER A CA 1
ATOM 693 C C . SER A 1 87 ? 10.046 -5.448 -0.124 1.00 85.38 87 SER A C 1
ATOM 695 O O . SER A 1 87 ? 8.910 -5.661 -0.575 1.00 85.38 87 SER A O 1
ATOM 697 N N . ASP A 1 88 ? 10.603 -6.197 0.836 1.00 90.44 88 ASP A N 1
ATOM 698 C CA . ASP A 1 88 ? 9.986 -7.387 1.425 1.00 90.44 88 ASP A CA 1
ATOM 699 C C . ASP A 1 88 ? 9.075 -7.028 2.603 1.00 90.44 88 ASP A C 1
ATOM 701 O O . ASP A 1 88 ? 9.514 -6.691 3.704 1.00 90.44 88 ASP A O 1
ATOM 705 N N . PHE A 1 89 ? 7.767 -7.179 2.388 1.00 93.06 89 PHE A N 1
ATOM 706 C CA . PHE A 1 89 ? 6.771 -6.947 3.428 1.00 93.06 89 PHE A CA 1
ATOM 707 C C . PHE A 1 89 ? 6.877 -7.944 4.593 1.00 93.06 89 PHE A C 1
ATOM 709 O O . PHE A 1 89 ? 6.263 -7.733 5.632 1.00 93.06 89 PHE A O 1
ATOM 716 N N . ARG A 1 90 ? 7.642 -9.032 4.464 1.00 92.19 90 ARG A N 1
ATOM 717 C CA . ARG A 1 90 ? 7.892 -9.997 5.543 1.00 92.19 90 ARG A CA 1
ATOM 718 C C . ARG A 1 90 ? 9.002 -9.558 6.497 1.00 92.19 90 ARG A C 1
ATOM 720 O O . ARG A 1 90 ? 9.120 -10.184 7.543 1.00 92.19 90 ARG A O 1
ATOM 727 N N . SER A 1 91 ? 9.746 -8.489 6.187 1.00 92.06 91 SER A N 1
ATOM 728 C CA . SER A 1 91 ? 10.808 -7.982 7.066 1.00 92.06 91 SER A CA 1
ATOM 729 C C . SER A 1 91 ? 10.298 -7.734 8.495 1.00 92.06 91 SER A C 1
ATOM 731 O O . SER A 1 91 ? 9.175 -7.242 8.697 1.00 92.06 91 SER A O 1
ATOM 733 N N . ALA A 1 92 ? 11.140 -8.086 9.472 1.00 90.94 92 ALA A N 1
ATOM 734 C CA . ALA A 1 92 ? 10.922 -7.827 10.891 1.00 90.94 92 ALA A CA 1
ATOM 735 C C . ALA A 1 92 ? 10.944 -6.322 11.205 1.00 90.94 92 ALA A C 1
ATOM 737 O O . ALA A 1 92 ? 10.184 -5.874 12.059 1.00 90.94 92 ALA A O 1
ATOM 738 N N . ASP A 1 93 ? 11.691 -5.527 10.433 1.00 90.25 93 ASP A N 1
ATOM 739 C CA . ASP A 1 93 ? 11.782 -4.065 10.590 1.00 90.25 93 ASP A CA 1
ATOM 740 C C . ASP A 1 93 ? 10.432 -3.367 10.364 1.00 90.25 93 ASP A C 1
ATOM 742 O O . ASP A 1 93 ? 10.185 -2.255 10.833 1.00 90.25 93 ASP A O 1
ATOM 746 N N . LEU A 1 94 ? 9.519 -4.031 9.647 1.00 94.88 94 LEU A N 1
ATOM 747 C CA . LEU A 1 94 ? 8.161 -3.545 9.432 1.00 94.88 94 LEU A CA 1
ATOM 748 C C . LEU A 1 94 ? 7.199 -3.898 10.569 1.00 94.88 94 LEU A C 1
ATOM 750 O O . LEU A 1 94 ? 6.067 -3.425 10.530 1.00 94.88 94 LEU A O 1
ATOM 754 N N . ALA A 1 95 ? 7.580 -4.720 11.552 1.00 95.12 95 ALA A N 1
ATOM 755 C CA . ALA A 1 95 ? 6.661 -5.175 12.598 1.00 95.12 95 ALA A CA 1
ATOM 756 C C . ALA A 1 95 ? 5.990 -4.016 13.368 1.00 95.12 95 ALA A C 1
ATOM 758 O O . ALA A 1 95 ? 4.758 -4.012 13.418 1.00 95.12 95 ALA A O 1
ATOM 759 N N . PRO A 1 96 ? 6.712 -2.977 13.841 1.00 95.94 96 PRO A N 1
ATOM 760 C CA . PRO A 1 96 ? 6.077 -1.844 14.525 1.00 95.94 96 PRO A CA 1
ATOM 761 C C . PRO A 1 96 ? 5.089 -1.086 13.629 1.00 95.94 96 PRO A C 1
ATOM 763 O O . PRO A 1 96 ? 4.021 -0.664 14.062 1.00 95.94 96 PRO A O 1
ATOM 766 N N . ARG A 1 97 ? 5.416 -0.957 12.339 1.00 95.44 97 ARG A N 1
ATOM 767 C CA . ARG A 1 97 ? 4.591 -0.245 11.353 1.00 95.44 97 ARG A CA 1
ATOM 768 C C . ARG A 1 97 ? 3.345 -1.039 10.971 1.00 95.44 97 ARG A C 1
ATOM 770 O O . ARG A 1 97 ? 2.282 -0.459 10.791 1.00 95.44 97 ARG A O 1
ATOM 777 N N . LYS A 1 98 ? 3.455 -2.367 10.875 1.00 96.56 98 LYS A N 1
ATOM 778 C CA . LYS A 1 98 ? 2.308 -3.265 10.677 1.00 96.56 98 LYS A CA 1
ATOM 779 C C . LYS A 1 98 ? 1.344 -3.175 11.851 1.00 96.56 98 LYS A C 1
ATOM 781 O O . LYS A 1 98 ? 0.140 -3.123 11.621 1.00 96.56 98 LYS A O 1
ATOM 786 N N . GLU A 1 99 ? 1.865 -3.130 13.075 1.00 97.38 99 GLU A N 1
ATOM 787 C CA . GLU A 1 99 ? 1.021 -2.988 14.258 1.00 97.38 99 GLU A CA 1
ATOM 788 C C . GLU A 1 99 ? 0.321 -1.630 14.278 1.00 97.38 99 GLU A C 1
ATOM 790 O O . GLU A 1 99 ? -0.885 -1.572 14.484 1.00 97.38 99 GLU A O 1
ATOM 795 N N . LEU A 1 100 ? 1.025 -0.549 13.937 1.00 96.44 100 LEU A N 1
ATOM 796 C CA . LEU A 1 100 ? 0.411 0.770 13.807 1.00 96.44 100 LEU A CA 1
ATOM 797 C C . LEU A 1 100 ? -0.717 0.781 12.760 1.00 96.44 100 LEU A C 1
ATOM 799 O O . LEU A 1 100 ? -1.815 1.255 13.045 1.00 96.44 100 LEU A O 1
ATOM 803 N N . VAL A 1 101 ? -0.493 0.191 11.579 1.00 97.12 101 VAL A N 1
ATOM 804 C CA . VAL A 1 101 ? -1.539 0.040 10.551 1.00 97.12 101 VAL A CA 1
ATOM 805 C C . VAL A 1 101 ? -2.737 -0.748 11.090 1.00 97.12 101 VAL A C 1
ATOM 807 O O . VAL A 1 101 ? -3.878 -0.365 10.837 1.00 97.12 101 VAL A O 1
ATOM 810 N N . TRP A 1 102 ? -2.501 -1.836 11.827 1.00 97.81 102 TRP A N 1
ATOM 811 C CA . TRP A 1 102 ? -3.574 -2.619 12.440 1.00 97.81 102 TRP A CA 1
ATOM 812 C C . TRP A 1 102 ? -4.387 -1.788 13.437 1.00 97.81 102 TRP A C 1
ATOM 814 O O . TRP A 1 102 ? -5.612 -1.731 13.323 1.00 97.81 102 TRP A O 1
ATOM 824 N N . MET A 1 103 ? -3.710 -1.075 14.340 1.00 96.81 103 MET A N 1
ATOM 825 C CA . MET A 1 103 ? -4.337 -0.205 15.335 1.00 96.81 103 MET A CA 1
ATOM 826 C C . MET A 1 103 ? -5.197 0.886 14.687 1.00 96.81 103 MET A C 1
ATOM 828 O O . MET A 1 103 ? -6.323 1.140 15.122 1.00 96.81 103 MET A O 1
ATOM 832 N N . GLU A 1 104 ? -4.721 1.498 13.603 1.00 95.31 104 GLU A N 1
ATOM 833 C CA . GLU A 1 104 ? -5.490 2.494 12.853 1.00 95.31 104 GLU A CA 1
ATOM 834 C C . GLU A 1 104 ? -6.734 1.910 12.176 1.00 95.31 104 GLU A C 1
ATOM 836 O O . GLU A 1 104 ? -7.776 2.574 12.103 1.00 95.31 104 GLU A O 1
ATOM 841 N N . VAL A 1 105 ? -6.657 0.662 11.707 1.00 96.25 105 VAL A N 1
ATOM 842 C CA . VAL A 1 105 ? -7.808 -0.043 11.134 1.00 96.25 105 VAL A CA 1
ATOM 843 C C . VAL A 1 105 ? -8.859 -0.319 12.206 1.00 96.25 105 VAL A C 1
ATOM 845 O O . VAL A 1 105 ? -9.998 0.101 12.019 1.00 96.25 105 VAL A O 1
ATOM 848 N N . VAL A 1 106 ? -8.503 -0.939 13.336 1.00 95.94 106 VAL A N 1
ATOM 849 C CA . VAL A 1 106 ? -9.478 -1.275 14.401 1.00 95.94 106 VAL A CA 1
ATOM 850 C C . VAL A 1 106 ? -10.026 -0.046 15.131 1.00 95.94 106 VAL A C 1
ATOM 852 O O . VAL A 1 106 ? -11.110 -0.089 15.711 1.00 95.94 106 VAL A O 1
ATOM 855 N N . THR A 1 107 ? -9.307 1.078 15.075 1.00 94.50 107 THR A N 1
ATOM 856 C CA . THR A 1 107 ? -9.813 2.376 15.548 1.00 94.50 107 THR A CA 1
ATOM 857 C C . THR A 1 107 ? -10.936 2.903 14.656 1.00 94.50 107 THR A C 1
ATOM 859 O O . THR A 1 107 ? -11.843 3.572 15.140 1.00 94.50 107 THR A O 1
ATOM 862 N N . SER A 1 108 ? -10.883 2.613 13.355 1.00 94.31 108 SER A N 1
ATOM 863 C CA . SER A 1 108 ? -11.773 3.209 12.351 1.00 94.31 108 SER A CA 1
ATOM 864 C C . SER A 1 108 ? -12.905 2.272 11.917 1.00 94.31 108 SER A C 1
ATOM 866 O O . SER A 1 108 ? -13.973 2.723 11.500 1.00 94.31 108 SER A O 1
ATOM 868 N N . PHE A 1 109 ? -12.681 0.963 12.016 1.00 96.19 109 PHE A N 1
ATOM 869 C CA . PHE A 1 109 ? -13.573 -0.092 11.552 1.00 96.19 109 PHE A CA 1
ATOM 870 C C . PHE A 1 109 ? -13.759 -1.152 12.638 1.00 96.19 109 PHE A C 1
ATOM 872 O O . PHE A 1 109 ? -12.847 -1.439 13.412 1.00 96.19 109 PHE A O 1
ATOM 879 N N . THR A 1 110 ? -14.931 -1.778 12.666 1.00 95.94 110 THR A N 1
ATOM 880 C CA . THR A 1 110 ? -15.176 -2.966 13.488 1.00 95.94 110 THR A CA 1
ATOM 881 C C . THR A 1 110 ? -14.659 -4.183 12.726 1.00 95.94 110 THR A C 1
ATOM 883 O O . THR A 1 110 ? -15.324 -4.679 11.818 1.00 95.94 110 THR A O 1
ATOM 886 N N . VAL A 1 111 ? -13.443 -4.623 13.057 1.00 95.44 111 VAL A N 1
ATOM 887 C CA . VAL A 1 111 ? -12.767 -5.768 12.432 1.00 95.44 111 VAL A CA 1
ATOM 888 C C . VAL A 1 111 ? -12.235 -6.682 13.528 1.00 95.44 111 VAL A C 1
ATOM 890 O O . VAL A 1 111 ? -11.537 -6.221 14.427 1.00 95.44 111 VAL A O 1
ATOM 893 N N . ASP A 1 112 ? -12.564 -7.968 13.441 1.00 94.31 112 ASP A N 1
ATOM 894 C CA . ASP A 1 112 ? -12.080 -8.981 14.379 1.00 94.31 112 ASP A CA 1
ATOM 895 C C . ASP A 1 112 ? -10.596 -9.323 14.142 1.00 94.31 112 ASP A C 1
ATOM 897 O O . ASP A 1 112 ? -10.122 -9.316 13.000 1.00 94.31 112 ASP A O 1
ATOM 901 N N . GLU A 1 113 ? -9.872 -9.676 15.208 1.00 95.25 113 GLU A N 1
ATOM 902 C CA . GLU A 1 113 ? -8.442 -10.024 15.167 1.00 95.25 113 GLU A CA 1
ATOM 903 C C . GLU A 1 113 ? -8.148 -11.187 14.198 1.00 95.25 113 GLU A C 1
ATOM 905 O O . GLU A 1 113 ? -7.096 -11.203 13.552 1.00 95.25 113 GLU A O 1
ATOM 910 N N . SER A 1 114 ? -9.094 -12.112 13.985 1.00 94.12 114 SER A N 1
ATOM 911 C CA . SER A 1 114 ? -8.969 -13.192 12.989 1.00 94.12 114 SER A CA 1
ATOM 912 C C . SER A 1 114 ? -8.712 -12.681 11.562 1.00 94.12 114 SER A C 1
ATOM 914 O O . SER A 1 114 ? -8.062 -13.361 10.761 1.00 94.12 114 SER A O 1
ATOM 916 N N . HIS A 1 115 ? -9.137 -11.454 11.245 1.00 94.44 115 HIS A N 1
ATOM 917 C CA . HIS A 1 115 ? -8.938 -10.823 9.940 1.00 94.44 115 HIS A CA 1
ATOM 918 C C . HIS A 1 115 ? -7.632 -10.020 9.839 1.00 94.44 115 HIS A C 1
ATOM 920 O O . HIS A 1 115 ? -7.274 -9.587 8.737 1.00 94.44 115 HIS A O 1
ATOM 926 N N . LYS A 1 116 ? -6.867 -9.858 10.931 1.00 95.56 116 LYS A N 1
ATOM 927 C CA . LYS A 1 116 ? -5.618 -9.069 10.961 1.00 95.56 116 LYS A CA 1
ATOM 928 C C . LYS A 1 116 ? -4.639 -9.488 9.878 1.00 95.56 116 LYS A C 1
ATOM 930 O O . LYS A 1 116 ? -4.119 -8.655 9.135 1.00 95.56 116 LYS A O 1
ATOM 935 N N . ARG A 1 117 ? -4.433 -10.797 9.712 1.00 94.12 117 ARG A N 1
ATOM 936 C CA . ARG A 1 117 ? -3.541 -11.338 8.676 1.00 94.12 117 ARG A CA 1
ATOM 937 C C . ARG A 1 117 ? -3.953 -10.891 7.271 1.00 94.12 117 ARG A C 1
ATOM 939 O O . ARG A 1 117 ? -3.091 -10.552 6.460 1.00 94.12 117 ARG A O 1
ATOM 946 N N . GLN A 1 118 ? -5.251 -10.888 6.976 1.00 93.12 118 GLN A N 1
ATOM 947 C CA . GLN A 1 118 ? -5.773 -10.516 5.663 1.00 93.12 118 GLN A CA 1
ATOM 948 C C . GLN A 1 118 ? -5.700 -8.999 5.435 1.00 93.12 118 GLN A C 1
ATOM 950 O O . GLN A 1 118 ? -5.318 -8.567 4.348 1.00 93.12 118 GLN A O 1
ATOM 955 N N . VAL A 1 119 ? -5.961 -8.194 6.469 1.00 95.56 119 VAL A N 1
ATOM 956 C CA . VAL A 1 119 ? -5.774 -6.733 6.442 1.00 95.56 119 VAL A CA 1
ATOM 957 C C . VAL A 1 119 ? -4.315 -6.370 6.163 1.00 95.56 119 VAL A C 1
ATOM 959 O O . VAL A 1 119 ? -4.031 -5.594 5.248 1.00 95.56 119 VAL A O 1
ATOM 962 N N . LEU A 1 120 ? -3.370 -6.979 6.884 1.00 96.75 120 LEU A N 1
ATOM 963 C CA . LEU A 1 120 ? -1.941 -6.734 6.680 1.00 96.75 120 LEU A CA 1
ATOM 964 C C . LEU A 1 120 ? -1.467 -7.211 5.305 1.00 96.75 120 LEU A C 1
ATOM 966 O O . LEU A 1 120 ? -0.638 -6.552 4.679 1.00 96.75 120 LEU A O 1
ATOM 970 N N . LYS A 1 121 ? -2.025 -8.309 4.785 1.00 94.88 121 LYS A N 1
ATOM 971 C CA . LYS A 1 121 ? -1.768 -8.743 3.408 1.00 94.88 121 LYS A CA 1
ATOM 972 C C . LYS A 1 121 ? -2.219 -7.688 2.390 1.00 94.88 121 LYS A C 1
ATOM 974 O O . LYS A 1 121 ? -1.423 -7.316 1.529 1.00 94.88 121 LYS A O 1
ATOM 979 N N . SER A 1 122 ? -3.443 -7.167 2.513 1.00 94.31 122 SER A N 1
ATOM 980 C CA . SER A 1 122 ? -3.946 -6.070 1.669 1.00 94.31 122 SER A CA 1
ATOM 981 C C . SER A 1 122 ? -3.076 -4.810 1.775 1.00 94.31 122 SER A C 1
ATOM 983 O O . SER A 1 122 ? -2.825 -4.145 0.767 1.00 94.31 122 SER A O 1
ATOM 985 N N . CYS A 1 123 ? -2.565 -4.497 2.971 1.00 96.75 123 CYS A N 1
ATOM 986 C CA . CYS A 1 123 ? -1.616 -3.400 3.180 1.00 96.75 123 CYS A CA 1
ATOM 987 C C . CYS A 1 123 ? -0.315 -3.623 2.394 1.00 96.75 123 CYS A C 1
ATOM 989 O O . CYS A 1 123 ? 0.101 -2.752 1.631 1.00 96.75 123 CYS A O 1
ATOM 991 N N . GLY A 1 124 ? 0.287 -4.811 2.494 1.00 96.38 124 GLY A N 1
ATOM 992 C CA . GLY A 1 124 ? 1.506 -5.151 1.757 1.00 96.38 124 GLY A CA 1
ATOM 993 C C . GLY A 1 124 ? 1.332 -5.098 0.236 1.00 96.38 124 GLY A C 1
ATOM 994 O O . GLY A 1 124 ? 2.200 -4.578 -0.470 1.00 96.38 124 GLY A O 1
ATOM 995 N N . GLU A 1 125 ? 0.197 -5.577 -0.280 1.00 94.75 125 GLU A N 1
ATOM 996 C CA . GLU A 1 125 ? -0.156 -5.472 -1.703 1.00 94.75 125 GLU A CA 1
ATOM 997 C C . GLU A 1 125 ? -0.309 -4.008 -2.145 1.00 94.75 125 GLU A C 1
ATOM 999 O O . GLU A 1 125 ? 0.204 -3.627 -3.201 1.00 94.75 125 GLU A O 1
ATOM 1004 N N . SER A 1 126 ? -0.939 -3.175 -1.311 1.00 95.00 126 SER A N 1
ATOM 1005 C CA . SER A 1 126 ? -1.114 -1.740 -1.565 1.00 95.00 126 SER A CA 1
ATOM 1006 C C . SER A 1 126 ? 0.219 -0.988 -1.548 1.00 95.00 126 SER A C 1
ATOM 1008 O O . SER A 1 126 ? 0.494 -0.213 -2.462 1.00 95.00 126 SER A O 1
ATOM 1010 N N . ALA A 1 127 ? 1.091 -1.268 -0.574 1.00 96.06 127 ALA A N 1
ATOM 1011 C CA . ALA A 1 127 ? 2.428 -0.681 -0.485 1.00 96.06 127 ALA A CA 1
ATOM 1012 C C . ALA A 1 127 ? 3.301 -1.080 -1.688 1.00 96.06 127 ALA A C 1
ATOM 1014 O O . ALA A 1 127 ? 4.008 -0.250 -2.261 1.00 96.06 127 ALA A O 1
ATOM 1015 N N . LYS A 1 128 ? 3.217 -2.344 -2.131 1.00 94.94 128 LYS A N 1
ATOM 1016 C CA . LYS A 1 128 ? 3.890 -2.813 -3.351 1.00 94.94 128 LYS A CA 1
ATOM 1017 C C . LYS A 1 128 ? 3.388 -2.078 -4.596 1.00 94.94 128 LYS A C 1
ATOM 1019 O O . LYS A 1 128 ? 4.205 -1.683 -5.426 1.00 94.94 128 LYS A O 1
ATOM 1024 N N . GLY A 1 129 ? 2.070 -1.908 -4.726 1.00 94.44 129 GLY A N 1
ATOM 1025 C CA . GLY A 1 129 ? 1.457 -1.139 -5.810 1.0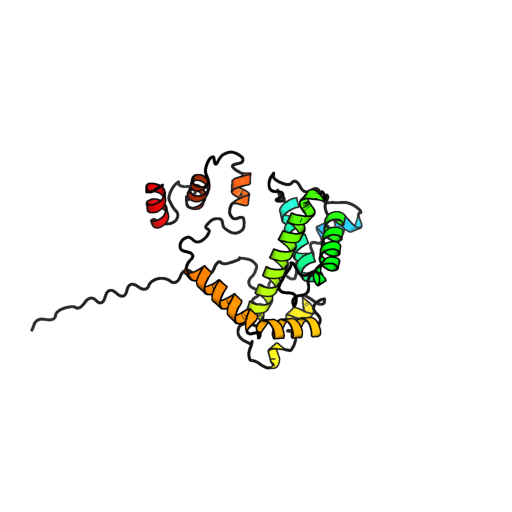0 94.44 129 GLY A CA 1
ATOM 1026 C C . GLY A 1 129 ? 1.937 0.309 -5.817 1.00 94.44 129 GLY A C 1
ATOM 1027 O O . GLY A 1 129 ? 2.424 0.784 -6.835 1.00 94.44 129 GLY A O 1
ATOM 1028 N N . PHE A 1 130 ? 1.931 0.964 -4.658 1.00 94.75 130 PHE A N 1
ATOM 1029 C CA . PHE A 1 130 ? 2.405 2.337 -4.516 1.00 94.75 130 PHE A CA 1
ATOM 1030 C C . PHE A 1 130 ? 3.874 2.512 -4.925 1.00 94.75 130 PHE A C 1
ATOM 1032 O O . PHE A 1 130 ? 4.199 3.397 -5.713 1.00 94.75 130 PHE A O 1
ATOM 1039 N N . ARG A 1 131 ? 4.767 1.622 -4.466 1.00 95.19 131 ARG A N 1
ATOM 1040 C CA . ARG A 1 131 ? 6.175 1.621 -4.899 1.00 95.19 131 ARG A CA 1
ATOM 1041 C C . ARG A 1 131 ? 6.311 1.443 -6.409 1.00 95.19 131 ARG A C 1
ATOM 1043 O O . ARG A 1 131 ? 7.225 2.006 -7.008 1.00 95.19 131 ARG A O 1
ATOM 1050 N N . TYR A 1 132 ? 5.471 0.609 -7.020 1.00 93.81 132 TYR A N 1
ATOM 1051 C CA . TYR A 1 132 ? 5.459 0.425 -8.469 1.00 93.81 132 TYR A CA 1
ATOM 1052 C C . TYR A 1 132 ? 5.006 1.698 -9.189 1.00 93.81 132 TYR A C 1
ATOM 1054 O O . TYR A 1 132 ? 5.682 2.116 -10.122 1.00 93.81 132 TYR A O 1
ATOM 1062 N N . ASP A 1 133 ? 3.944 2.346 -8.715 1.00 93.81 133 ASP A N 1
ATOM 1063 C CA . ASP A 1 133 ? 3.436 3.586 -9.302 1.00 93.81 133 ASP A CA 1
ATOM 1064 C C . ASP A 1 133 ? 4.484 4.710 -9.234 1.00 93.81 133 ASP A C 1
ATOM 1066 O O . ASP A 1 133 ? 4.736 5.356 -10.248 1.00 93.81 133 ASP A O 1
ATOM 1070 N N . LEU A 1 134 ? 5.171 4.882 -8.094 1.00 94.44 134 LEU A N 1
ATOM 1071 C CA . LEU A 1 134 ? 6.284 5.837 -7.964 1.00 94.44 134 LEU A CA 1
ATOM 1072 C C . LEU A 1 134 ? 7.425 5.535 -8.941 1.00 94.44 134 LEU A C 1
ATOM 1074 O O . LEU A 1 134 ? 7.957 6.442 -9.578 1.00 94.44 134 LEU A O 1
ATOM 1078 N N . TYR A 1 135 ? 7.794 4.258 -9.072 1.00 94.12 135 TYR A N 1
ATOM 1079 C CA . TYR A 1 135 ? 8.855 3.850 -9.986 1.00 94.12 135 TYR A CA 1
ATOM 1080 C C . TYR A 1 135 ? 8.491 4.153 -11.441 1.00 94.12 135 TYR A C 1
ATOM 1082 O O . TYR A 1 135 ? 9.277 4.778 -12.144 1.00 94.12 135 TYR A O 1
ATOM 1090 N N . GLN A 1 136 ? 7.293 3.762 -11.880 1.00 93.56 136 GLN A N 1
ATOM 1091 C CA . GLN A 1 136 ? 6.835 4.010 -13.248 1.00 93.56 136 GLN A CA 1
ATOM 1092 C C . GLN A 1 136 ? 6.722 5.501 -13.567 1.00 93.56 136 GLN A C 1
ATOM 1094 O O . GLN A 1 136 ? 6.990 5.889 -14.694 1.00 93.56 136 GLN A O 1
ATOM 1099 N N . ALA A 1 137 ? 6.296 6.304 -12.593 1.00 91.88 137 ALA A N 1
ATOM 1100 C CA . ALA A 1 137 ? 6.034 7.723 -12.772 1.00 91.88 137 ALA A CA 1
ATOM 1101 C C . ALA A 1 137 ? 7.293 8.589 -12.856 1.00 91.88 137 ALA A C 1
ATOM 1103 O O . ALA A 1 137 ? 7.299 9.569 -13.591 1.00 91.88 137 ALA A O 1
ATOM 1104 N N . PHE A 1 138 ? 8.308 8.278 -12.048 1.00 92.81 138 PHE A N 1
ATOM 1105 C CA . PHE A 1 138 ? 9.398 9.222 -11.782 1.00 92.81 138 PHE A CA 1
ATOM 1106 C C . PHE A 1 138 ? 10.796 8.639 -11.955 1.00 92.81 138 PHE A C 1
ATOM 1108 O O . PHE A 1 138 ? 11.757 9.394 -11.996 1.00 92.81 138 PHE A O 1
ATOM 1115 N N . VAL A 1 139 ? 10.932 7.312 -11.988 1.00 93.94 139 VAL A N 1
ATOM 1116 C CA . VAL A 1 139 ? 12.243 6.662 -11.856 1.00 93.94 139 VAL A CA 1
ATOM 1117 C C . VAL A 1 139 ? 12.588 5.813 -13.067 1.00 93.94 139 VAL A C 1
ATOM 1119 O O . VAL A 1 139 ? 13.734 5.811 -13.486 1.00 93.94 139 VAL A O 1
ATOM 1122 N N . ARG A 1 140 ? 11.633 5.067 -13.628 1.00 92.00 140 ARG A N 1
ATOM 1123 C CA . ARG A 1 140 ? 11.890 4.032 -14.638 1.00 92.00 140 ARG A CA 1
ATOM 1124 C C . ARG A 1 140 ? 12.706 4.542 -15.822 1.00 92.00 140 ARG A C 1
ATOM 1126 O O . ARG A 1 140 ? 13.692 3.904 -16.173 1.00 92.00 140 ARG A O 1
ATOM 1133 N N . ASP A 1 141 ? 12.272 5.649 -16.410 1.00 92.00 141 ASP A N 1
ATOM 1134 C CA . ASP A 1 141 ? 12.857 6.180 -17.640 1.00 92.00 141 ASP A CA 1
ATOM 1135 C C . ASP A 1 141 ? 14.002 7.179 -17.348 1.00 92.00 141 ASP A C 1
ATOM 1137 O O . ASP A 1 141 ? 14.758 7.515 -18.249 1.00 92.00 141 ASP A O 1
ATOM 1141 N N . HIS A 1 142 ? 14.185 7.567 -16.076 1.00 92.06 142 HIS A N 1
ATOM 1142 C CA . HIS A 1 142 ? 15.205 8.515 -15.596 1.00 92.06 142 HIS A CA 1
ATOM 1143 C C . HIS A 1 142 ? 16.230 7.855 -14.659 1.00 92.06 142 HIS A C 1
ATOM 1145 O O . HIS A 1 142 ? 16.952 8.535 -13.934 1.00 92.06 142 HIS A O 1
ATOM 1151 N N . ILE A 1 143 ? 16.278 6.518 -14.608 1.00 91.69 143 ILE A N 1
ATOM 1152 C CA . ILE A 1 143 ? 17.017 5.778 -13.573 1.00 91.69 143 ILE A CA 1
ATOM 1153 C C . ILE A 1 143 ? 18.511 6.093 -13.577 1.00 91.69 143 ILE A C 1
ATOM 1155 O O . ILE A 1 143 ? 19.116 6.030 -12.511 1.00 91.69 143 ILE A O 1
ATOM 1159 N N . ASP A 1 144 ? 19.080 6.440 -14.732 1.00 91.00 144 ASP A N 1
ATOM 1160 C CA . ASP A 1 144 ? 20.504 6.731 -14.926 1.00 91.00 144 ASP A CA 1
ATOM 1161 C C . ASP A 1 144 ? 20.836 8.230 -14.817 1.00 91.00 144 ASP A C 1
ATOM 1163 O O . ASP A 1 144 ? 22.005 8.597 -14.725 1.00 91.00 144 ASP A O 1
ATOM 1167 N N . GLU A 1 145 ? 19.826 9.100 -14.757 1.00 93.94 145 GLU A N 1
ATOM 1168 C CA . GLU A 1 145 ? 20.017 10.543 -14.612 1.00 93.94 145 GLU A CA 1
ATOM 1169 C C . GLU A 1 145 ? 20.443 10.912 -13.185 1.00 93.94 145 GLU A C 1
ATOM 1171 O O . GLU A 1 145 ? 20.103 10.234 -12.214 1.00 93.94 145 GLU A O 1
ATOM 1176 N N . GLU A 1 146 ? 21.171 12.018 -13.030 1.00 90.44 146 GLU A N 1
ATOM 1177 C CA . GLU A 1 146 ? 21.589 12.510 -11.710 1.00 90.44 146 GLU A CA 1
ATOM 1178 C C . GLU A 1 146 ? 20.408 13.101 -10.918 1.00 90.44 146 GLU A C 1
ATOM 1180 O O . GLU A 1 146 ? 20.304 12.930 -9.703 1.00 90.44 146 GLU A O 1
ATOM 1185 N N . ASN A 1 147 ? 19.439 13.705 -11.612 1.00 91.19 147 ASN A N 1
ATOM 1186 C CA . ASN A 1 147 ? 18.262 14.315 -10.989 1.00 91.19 147 ASN A CA 1
ATOM 1187 C C . ASN A 1 147 ? 17.334 13.303 -10.299 1.00 91.19 147 ASN A C 1
ATOM 1189 O O . ASN A 1 147 ? 16.551 13.697 -9.438 1.00 91.19 147 ASN A O 1
ATOM 1193 N N . VAL A 1 148 ? 17.431 12.005 -10.616 1.00 94.00 148 VAL A N 1
ATOM 1194 C CA . VAL A 1 148 ? 16.582 10.959 -10.017 1.00 94.00 148 VAL A CA 1
ATOM 1195 C C . VAL A 1 148 ? 16.788 10.821 -8.506 1.00 94.00 148 VAL A C 1
ATOM 1197 O O . VAL A 1 148 ? 15.893 10.362 -7.793 1.00 94.00 148 VAL A O 1
ATOM 1200 N N . TRP A 1 149 ? 17.953 11.240 -8.003 1.00 94.75 149 TRP A N 1
ATOM 1201 C CA . TRP A 1 149 ? 18.271 11.261 -6.576 1.00 94.75 149 TRP A CA 1
ATOM 1202 C C . TRP A 1 149 ? 17.488 12.332 -5.817 1.00 94.75 149 TRP A C 1
ATOM 1204 O O . TRP A 1 149 ? 17.243 12.183 -4.622 1.00 94.75 149 TRP A O 1
ATOM 1214 N N . GLN A 1 150 ? 17.040 13.387 -6.497 1.00 94.69 150 GLN A N 1
ATOM 1215 C CA . GLN A 1 150 ? 16.217 14.426 -5.894 1.00 94.69 150 GLN A CA 1
ATOM 1216 C C . GLN A 1 150 ? 14.750 14.002 -5.890 1.00 94.69 150 GLN A C 1
ATOM 1218 O O . GLN A 1 150 ? 14.213 13.524 -6.892 1.00 94.69 150 GLN A O 1
ATOM 1223 N N . ARG A 1 151 ? 14.067 14.196 -4.756 1.00 93.19 151 ARG A N 1
ATOM 1224 C CA . ARG A 1 151 ? 12.628 13.923 -4.672 1.00 93.19 151 ARG A CA 1
ATOM 1225 C C . ARG A 1 151 ? 11.857 14.860 -5.605 1.00 93.19 151 ARG A C 1
ATOM 1227 O O . ARG A 1 151 ? 11.956 16.079 -5.448 1.00 93.19 151 ARG A O 1
ATOM 1234 N N . PRO A 1 152 ? 11.003 14.332 -6.498 1.00 92.62 152 PRO A N 1
ATOM 1235 C CA . PRO A 1 152 ? 10.163 15.174 -7.338 1.00 92.62 152 PRO A CA 1
ATOM 1236 C C . PRO A 1 152 ? 9.239 16.068 -6.489 1.00 92.62 152 PRO A C 1
ATOM 1238 O O . PRO A 1 152 ? 8.653 15.572 -5.519 1.00 92.62 152 PRO A O 1
ATOM 1241 N N . PRO A 1 153 ? 8.987 17.338 -6.872 1.00 91.31 153 PRO A N 1
ATOM 1242 C CA . PRO A 1 153 ? 8.090 18.232 -6.129 1.00 91.31 153 PRO A CA 1
ATOM 1243 C C . PRO A 1 153 ? 6.694 17.640 -5.888 1.00 91.31 153 PRO A C 1
ATOM 1245 O O . PRO A 1 153 ? 6.106 17.810 -4.821 1.00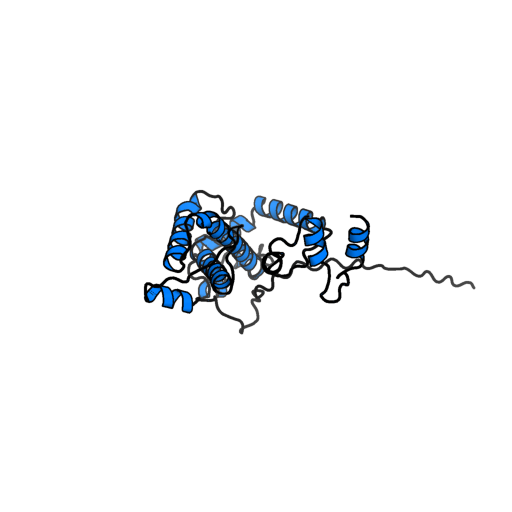 91.31 153 PRO A O 1
ATOM 1248 N N . LYS A 1 154 ? 6.176 16.861 -6.850 1.00 88.88 154 LYS A N 1
ATOM 1249 C CA . LYS A 1 154 ? 4.887 16.160 -6.718 1.00 88.88 154 LYS A CA 1
ATOM 1250 C C . LYS A 1 154 ? 4.903 15.080 -5.630 1.00 88.88 154 LYS A C 1
ATOM 1252 O O . LYS A 1 154 ? 3.862 14.839 -5.019 1.00 88.88 154 LYS A O 1
ATOM 1257 N N . VAL A 1 155 ? 6.044 14.432 -5.384 1.00 91.00 155 VAL A N 1
ATOM 1258 C CA . VAL A 1 155 ? 6.205 13.472 -4.280 1.00 91.00 155 VAL A CA 1
ATOM 1259 C C . VAL A 1 155 ? 6.233 14.219 -2.952 1.00 91.00 155 VAL A C 1
ATOM 1261 O O . VAL A 1 155 ? 5.490 13.844 -2.054 1.00 91.00 155 VAL A O 1
ATOM 1264 N N . VAL A 1 156 ? 6.986 15.319 -2.863 1.00 90.62 156 VAL A N 1
ATOM 1265 C CA . VAL A 1 156 ? 7.050 16.165 -1.656 1.00 90.62 156 VAL A CA 1
ATOM 1266 C C . VAL A 1 156 ? 5.665 16.691 -1.267 1.00 90.62 156 VAL A C 1
ATOM 1268 O O . VAL A 1 156 ? 5.267 16.588 -0.111 1.00 90.62 156 VAL A O 1
ATOM 1271 N N . HIS A 1 157 ? 4.901 17.201 -2.236 1.00 88.19 157 HIS A N 1
ATOM 1272 C CA . HIS A 1 157 ? 3.570 17.755 -1.988 1.00 88.19 157 HIS A CA 1
ATOM 1273 C C . HIS A 1 157 ? 2.532 16.687 -1.604 1.00 88.19 157 HIS A C 1
ATOM 1275 O O . HIS A 1 157 ? 1.723 16.901 -0.704 1.00 88.19 157 HIS A O 1
ATOM 1281 N N . ASN A 1 158 ? 2.506 15.543 -2.299 1.00 88.38 158 ASN A N 1
ATOM 1282 C CA . ASN A 1 158 ? 1.449 14.540 -2.108 1.00 88.38 158 ASN A CA 1
ATOM 1283 C C . ASN A 1 158 ? 1.767 13.504 -1.024 1.00 88.38 158 ASN A C 1
ATOM 1285 O O . ASN A 1 158 ? 0.842 12.886 -0.496 1.00 88.38 158 ASN A O 1
ATOM 1289 N N . TYR A 1 159 ? 3.048 13.290 -0.728 1.00 90.94 159 TYR A N 1
ATOM 1290 C CA . TYR A 1 159 ? 3.540 12.270 0.196 1.00 90.94 159 TYR A CA 1
ATOM 1291 C C . TYR A 1 159 ? 4.632 12.857 1.105 1.00 90.94 159 TYR A C 1
ATOM 1293 O O . TYR A 1 159 ? 5.782 12.415 1.057 1.00 90.94 159 TYR A O 1
ATOM 1301 N N . PRO A 1 160 ? 4.293 13.852 1.946 1.00 89.19 160 PRO A N 1
ATOM 1302 C CA . PRO A 1 160 ? 5.269 14.553 2.784 1.00 89.19 160 PRO A CA 1
ATOM 1303 C C . PRO A 1 160 ? 5.966 13.646 3.810 1.00 89.19 160 PRO A C 1
ATOM 1305 O O . PRO A 1 160 ? 7.031 13.996 4.309 1.00 89.19 160 PRO A O 1
ATOM 1308 N N . THR A 1 161 ? 5.398 12.473 4.107 1.00 90.69 161 THR A N 1
ATOM 1309 C CA . THR A 1 161 ? 5.996 11.463 4.992 1.00 90.69 161 THR A CA 1
ATOM 1310 C C . THR A 1 161 ? 7.220 10.769 4.392 1.00 90.69 161 THR A C 1
ATOM 1312 O O . THR A 1 161 ? 8.010 10.195 5.135 1.00 90.69 161 THR A O 1
ATOM 1315 N N . ILE A 1 162 ? 7.399 10.810 3.066 1.00 94.00 162 ILE A N 1
ATOM 1316 C CA . ILE A 1 162 ? 8.563 10.225 2.393 1.00 94.00 162 ILE A CA 1
ATOM 1317 C C . ILE A 1 162 ? 9.723 11.205 2.513 1.00 94.00 162 ILE A C 1
ATOM 1319 O O . ILE A 1 162 ? 9.712 12.247 1.856 1.00 94.00 162 ILE A O 1
ATOM 1323 N N . THR A 1 163 ? 10.736 10.873 3.312 1.00 95.56 163 THR A N 1
ATOM 1324 C CA . THR A 1 163 ? 11.925 11.718 3.495 1.00 95.56 163 THR A CA 1
ATOM 1325 C C . THR A 1 163 ? 12.889 11.629 2.307 1.00 95.56 163 THR A C 1
ATOM 1327 O O . THR A 1 163 ? 12.765 10.755 1.447 1.00 95.56 163 THR A O 1
ATOM 1330 N N . GLN A 1 164 ? 13.859 12.548 2.241 1.00 95.88 164 GLN A N 1
ATOM 1331 C CA . GLN A 1 164 ? 14.913 12.509 1.219 1.00 95.88 164 GLN A CA 1
ATOM 1332 C C . GLN A 1 164 ? 15.742 11.226 1.334 1.00 95.88 164 GLN A C 1
ATOM 1334 O O . GLN A 1 164 ? 15.985 10.557 0.335 1.00 95.88 164 GLN A O 1
ATOM 1339 N N . GLU A 1 165 ? 16.057 10.825 2.563 1.00 96.25 165 GLU A N 1
ATOM 1340 C CA . GLU A 1 165 ? 16.759 9.579 2.856 1.00 96.25 165 GLU A CA 1
ATOM 1341 C C . GLU A 1 165 ? 15.965 8.343 2.391 1.00 96.25 165 GLU A C 1
ATOM 1343 O O . GLU A 1 165 ? 16.522 7.432 1.776 1.00 96.25 165 GLU A O 1
ATOM 1348 N N . ASP A 1 166 ? 14.646 8.308 2.629 1.00 95.62 166 ASP A N 1
ATOM 1349 C CA . ASP A 1 166 ? 13.793 7.208 2.157 1.00 95.62 166 ASP A CA 1
ATOM 1350 C C . ASP A 1 166 ? 13.793 7.100 0.628 1.00 95.62 166 ASP A C 1
ATOM 1352 O O . ASP A 1 166 ? 13.770 5.993 0.079 1.00 95.62 166 ASP A O 1
ATOM 1356 N N . TRP A 1 167 ? 13.806 8.246 -0.059 1.00 97.06 167 TRP A N 1
ATOM 1357 C CA . TRP A 1 167 ? 13.865 8.311 -1.515 1.00 97.06 167 TRP A CA 1
ATOM 1358 C C . TRP A 1 167 ? 15.203 7.806 -2.049 1.00 97.06 167 TRP A C 1
ATOM 1360 O O . TRP A 1 167 ? 15.223 6.951 -2.930 1.00 97.06 167 TRP A O 1
ATOM 1370 N N . GLU A 1 168 ? 16.318 8.247 -1.476 1.00 96.69 168 GLU A N 1
ATOM 1371 C CA . GLU A 1 168 ? 17.652 7.786 -1.866 1.00 96.69 168 GLU A CA 1
ATOM 1372 C C . GLU A 1 168 ? 17.804 6.274 -1.686 1.00 96.69 168 GLU A C 1
ATOM 1374 O O . GLU A 1 168 ? 18.222 5.586 -2.618 1.00 96.69 168 GLU A O 1
ATOM 1379 N N . LYS A 1 169 ? 17.369 5.721 -0.544 1.00 96.25 169 LYS A N 1
ATOM 1380 C CA . LYS A 1 169 ? 17.348 4.264 -0.319 1.00 96.25 169 LYS A CA 1
ATOM 1381 C C . LYS A 1 169 ? 16.479 3.540 -1.347 1.00 96.25 169 LYS A C 1
ATOM 1383 O O . LYS A 1 169 ? 16.841 2.466 -1.832 1.00 96.25 169 LYS A O 1
ATOM 1388 N N . PHE A 1 170 ? 15.339 4.126 -1.709 1.00 96.25 170 PHE A N 1
ATOM 1389 C CA . PHE A 1 170 ? 14.478 3.581 -2.752 1.00 96.25 170 PHE A CA 1
ATOM 1390 C C . PHE A 1 170 ? 15.190 3.537 -4.111 1.00 96.25 170 PHE A C 1
ATOM 1392 O O . PHE A 1 170 ? 15.176 2.486 -4.754 1.00 96.25 170 PHE A O 1
ATOM 1399 N N . ILE A 1 171 ? 15.861 4.614 -4.530 1.00 96.12 171 ILE A N 1
ATOM 1400 C CA . ILE A 1 171 ? 16.628 4.651 -5.786 1.00 96.12 171 ILE A CA 1
ATOM 1401 C C . ILE A 1 171 ? 17.805 3.668 -5.756 1.00 96.12 171 ILE A C 1
ATOM 1403 O O . ILE A 1 171 ? 17.981 2.915 -6.717 1.00 96.12 171 ILE A O 1
ATOM 1407 N N . GLN A 1 172 ? 18.555 3.599 -4.650 1.00 95.50 172 GLN A N 1
ATOM 1408 C CA . GLN A 1 172 ? 19.641 2.625 -4.469 1.00 95.50 172 GLN A CA 1
ATOM 1409 C C . GLN A 1 172 ? 19.141 1.194 -4.700 1.00 95.50 172 GLN A C 1
ATOM 1411 O O . GLN A 1 172 ? 19.723 0.450 -5.493 1.00 95.50 172 GLN A O 1
ATOM 1416 N N . TYR A 1 173 ? 18.010 0.825 -4.089 1.00 94.31 173 TYR A N 1
ATOM 1417 C CA . TYR A 1 173 ? 17.406 -0.487 -4.309 1.00 94.31 173 TYR A CA 1
ATOM 1418 C C . TYR A 1 173 ? 16.988 -0.697 -5.772 1.00 94.31 173 TYR A C 1
ATOM 1420 O O . TYR A 1 173 ? 17.227 -1.768 -6.328 1.00 94.31 173 TYR A O 1
ATOM 1428 N N . ARG A 1 174 ? 16.412 0.312 -6.441 1.00 93.69 174 ARG A N 1
ATOM 1429 C CA . ARG A 1 174 ? 16.014 0.208 -7.861 1.00 93.69 174 ARG A CA 1
ATOM 1430 C C . ARG A 1 174 ? 17.194 0.078 -8.824 1.00 93.69 174 ARG A C 1
ATOM 1432 O O . ARG A 1 174 ? 17.029 -0.548 -9.868 1.00 93.69 174 ARG A O 1
ATOM 1439 N N . ARG A 1 175 ? 18.366 0.618 -8.479 1.00 93.12 175 ARG A N 1
ATOM 1440 C CA . ARG A 1 175 ? 19.609 0.431 -9.247 1.00 93.12 175 ARG A CA 1
ATOM 1441 C C . ARG A 1 175 ? 20.291 -0.913 -8.968 1.00 93.12 175 ARG A C 1
ATOM 1443 O O . ARG A 1 175 ? 21.131 -1.336 -9.762 1.00 93.12 175 ARG A O 1
ATOM 1450 N N . SER A 1 176 ? 19.926 -1.595 -7.881 1.00 93.62 176 SER A N 1
ATOM 1451 C CA . SER A 1 176 ? 20.583 -2.834 -7.461 1.00 93.62 176 SER A CA 1
ATOM 1452 C C . SER A 1 176 ? 20.468 -3.964 -8.505 1.00 93.62 176 SER A C 1
ATOM 1454 O O . SER A 1 176 ? 19.436 -4.101 -9.177 1.00 93.62 176 SER A O 1
ATOM 1456 N N . PRO A 1 177 ? 21.487 -4.840 -8.612 1.00 93.88 177 PRO A N 1
ATOM 1457 C CA . PRO A 1 177 ? 21.406 -6.045 -9.439 1.00 93.88 177 PRO A CA 1
ATOM 1458 C C . PRO A 1 177 ? 20.266 -6.982 -9.017 1.00 93.88 177 PRO A C 1
ATOM 1460 O O . PRO A 1 177 ? 19.647 -7.634 -9.858 1.00 93.88 177 PRO A O 1
ATOM 1463 N N . GLU A 1 178 ? 19.954 -7.025 -7.718 1.00 92.75 178 GLU A N 1
ATOM 1464 C CA . GLU A 1 178 ? 18.862 -7.831 -7.171 1.00 92.75 178 GLU A CA 1
ATOM 1465 C C . GLU A 1 178 ? 17.514 -7.434 -7.787 1.00 92.75 178 GLU A C 1
ATOM 1467 O O . GLU A 1 178 ? 16.760 -8.295 -8.253 1.00 92.75 178 GLU A O 1
ATOM 1472 N N . PHE A 1 179 ? 17.232 -6.128 -7.847 1.00 92.00 179 PHE A N 1
ATOM 1473 C CA . PHE A 1 179 ? 16.008 -5.619 -8.451 1.00 92.00 179 PHE A CA 1
ATOM 1474 C C . PHE A 1 179 ? 15.928 -5.954 -9.944 1.00 92.00 179 PHE A C 1
ATOM 1476 O O . PHE A 1 179 ? 14.884 -6.430 -10.398 1.00 92.00 179 PHE A O 1
ATOM 1483 N N . LYS A 1 180 ? 17.022 -5.758 -10.697 1.00 91.75 180 LYS A N 1
ATOM 1484 C CA . LYS A 1 180 ? 17.084 -6.090 -12.133 1.00 91.75 180 LYS A CA 1
ATOM 1485 C C . LYS A 1 180 ? 16.742 -7.563 -12.370 1.00 91.75 180 LYS A C 1
ATOM 1487 O O . LYS A 1 180 ? 15.804 -7.857 -13.110 1.00 91.75 180 LYS A O 1
ATOM 1492 N N . ARG A 1 181 ? 17.381 -8.470 -11.622 1.00 94.94 181 ARG A N 1
ATOM 1493 C CA . ARG A 1 181 ? 17.126 -9.918 -11.690 1.00 94.94 181 ARG A CA 1
ATOM 1494 C C . ARG A 1 181 ? 15.663 -10.273 -11.404 1.00 94.94 181 ARG A C 1
ATOM 1496 O O . ARG A 1 181 ? 15.056 -11.057 -12.132 1.00 94.94 181 ARG A O 1
ATOM 1503 N N . LEU A 1 182 ? 15.077 -9.717 -10.339 1.00 91.69 182 LEU A N 1
ATOM 1504 C CA . LEU A 1 182 ? 13.674 -9.972 -9.979 1.00 91.69 182 LEU A CA 1
ATOM 1505 C C . LEU A 1 182 ? 12.697 -9.412 -11.023 1.00 91.69 182 LEU A C 1
ATOM 1507 O O . LEU A 1 182 ? 11.670 -10.036 -11.308 1.00 91.69 182 LEU A O 1
ATOM 1511 N N . SER A 1 183 ? 13.010 -8.248 -11.592 1.00 90.06 183 SER A N 1
ATOM 1512 C CA . SER A 1 183 ? 12.222 -7.608 -12.646 1.00 90.06 183 SER A CA 1
ATOM 1513 C C . SER A 1 183 ? 12.217 -8.446 -13.926 1.00 90.06 183 SER A C 1
ATOM 1515 O O . SER A 1 183 ? 11.147 -8.752 -14.456 1.00 90.06 183 SER A O 1
ATOM 1517 N N . GLU A 1 184 ? 13.390 -8.899 -14.375 1.00 93.00 184 GLU A N 1
ATOM 1518 C CA . GLU A 1 184 ? 13.555 -9.781 -15.536 1.00 93.00 184 GLU A CA 1
ATOM 1519 C C . GLU A 1 184 ? 12.821 -11.106 -15.336 1.00 93.00 184 GLU A C 1
ATOM 1521 O O . GLU A 1 184 ? 11.999 -11.490 -16.167 1.00 93.00 184 GLU A O 1
ATOM 1526 N N . GLN A 1 185 ? 13.013 -11.758 -14.185 1.00 93.62 185 GLN A N 1
ATOM 1527 C CA . GLN A 1 185 ? 12.299 -12.987 -13.842 1.00 93.62 185 GLN A CA 1
ATOM 1528 C C . GLN A 1 185 ? 10.775 -12.786 -13.894 1.00 93.62 185 GLN A C 1
ATOM 1530 O O . GLN A 1 185 ? 10.047 -13.615 -14.447 1.00 93.62 185 GLN A O 1
ATOM 1535 N N . GLY A 1 186 ? 10.277 -11.675 -13.344 1.00 89.50 186 GLY A N 1
ATOM 1536 C CA . GLY A 1 186 ? 8.861 -11.318 -13.401 1.00 89.50 186 GLY A CA 1
ATOM 1537 C C . GLY A 1 186 ? 8.361 -11.080 -14.829 1.00 89.50 186 GLY A C 1
ATO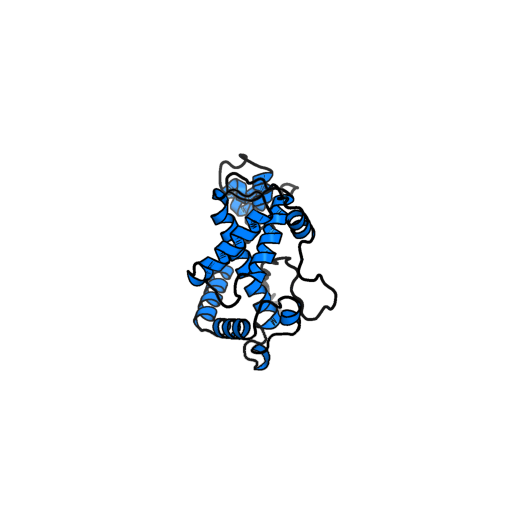M 1538 O O . GLY A 1 186 ? 7.251 -11.502 -15.164 1.00 89.50 186 GLY A O 1
ATOM 1539 N N . SER A 1 187 ? 9.176 -10.445 -15.671 1.00 89.69 187 SER A N 1
ATOM 1540 C CA . SER A 1 187 ? 8.898 -10.225 -17.094 1.00 89.69 187 SER A CA 1
ATOM 1541 C C . SER A 1 187 ? 8.789 -11.551 -17.851 1.00 89.69 187 SER A C 1
ATOM 1543 O O . SER A 1 187 ? 7.789 -11.787 -18.531 1.00 89.69 187 SER A O 1
ATOM 1545 N N . GLU A 1 188 ? 9.732 -12.472 -17.648 1.00 92.69 188 GLU A N 1
ATOM 1546 C CA . GLU A 1 188 ? 9.729 -13.792 -18.288 1.00 92.69 188 GLU A CA 1
ATOM 1547 C C . GLU A 1 188 ? 8.531 -14.649 -17.867 1.00 92.69 188 GLU A C 1
ATOM 1549 O O . GLU A 1 188 ? 7.858 -15.253 -18.705 1.00 92.69 188 GLU A O 1
ATOM 1554 N N . ILE A 1 189 ? 8.184 -14.651 -16.575 1.00 89.62 189 ILE A N 1
ATOM 1555 C CA . ILE A 1 189 ? 6.966 -15.321 -16.090 1.00 89.62 189 ILE A CA 1
ATOM 1556 C C . ILE A 1 189 ? 5.723 -14.720 -16.760 1.00 89.62 189 ILE A C 1
ATOM 1558 O O . ILE A 1 189 ? 4.794 -15.445 -17.123 1.00 89.62 189 ILE A O 1
ATOM 1562 N N . ARG A 1 190 ? 5.691 -13.395 -16.953 1.00 85.56 190 ARG A N 1
ATOM 1563 C CA . ARG A 1 190 ? 4.566 -12.720 -17.607 1.00 85.56 190 ARG A CA 1
ATOM 1564 C C . ARG A 1 190 ? 4.462 -13.049 -19.090 1.00 85.56 190 ARG A C 1
ATOM 1566 O O . ARG A 1 190 ? 3.336 -13.255 -19.535 1.00 85.56 190 ARG A O 1
ATOM 1573 N N . LYS A 1 191 ? 5.576 -13.157 -19.819 1.00 88.19 191 LYS A N 1
ATOM 1574 C CA . LYS A 1 191 ? 5.594 -13.589 -21.230 1.00 88.19 191 LYS A CA 1
ATOM 1575 C C . LYS A 1 191 ? 5.025 -15.002 -21.407 1.00 88.19 191 LYS A C 1
ATOM 1577 O O . LYS A 1 191 ? 4.322 -15.258 -22.375 1.00 88.19 191 LYS A O 1
ATOM 1582 N N . LYS A 1 192 ? 5.254 -15.898 -20.439 1.00 88.81 192 LYS A N 1
ATOM 1583 C CA . LYS A 1 192 ? 4.731 -17.280 -20.447 1.00 88.81 192 LYS A CA 1
ATOM 1584 C C . LYS A 1 192 ? 3.232 -17.390 -20.127 1.00 88.81 192 LYS A C 1
ATOM 1586 O O . LYS A 1 192 ? 2.645 -18.459 -20.294 1.00 88.81 192 LYS A O 1
ATOM 1591 N N . SER A 1 193 ? 2.595 -16.322 -19.645 1.00 81.81 193 SER A N 1
ATOM 1592 C CA . SER A 1 193 ? 1.184 -16.344 -19.246 1.00 81.81 193 SER A CA 1
ATOM 1593 C C . SER A 1 193 ? 0.255 -16.293 -20.464 1.00 81.81 193 SER A C 1
ATOM 1595 O O . SER A 1 193 ? -0.056 -15.216 -20.969 1.00 81.81 193 SER A O 1
ATOM 1597 N N . LYS A 1 194 ? -0.215 -17.465 -20.915 1.00 76.75 194 LYS A N 1
ATOM 1598 C CA . LYS A 1 194 ? -1.088 -17.612 -22.098 1.00 76.75 194 LYS A CA 1
ATOM 1599 C C . LYS A 1 194 ? -2.488 -17.019 -21.899 1.00 76.75 194 LYS A C 1
ATOM 1601 O O . LYS A 1 194 ? -3.027 -16.366 -22.784 1.00 76.75 194 LYS A O 1
ATOM 1606 N N . TYR A 1 195 ? -3.076 -17.198 -20.714 1.00 75.25 195 TYR A N 1
ATOM 1607 C CA . TYR A 1 195 ? -4.469 -16.820 -20.451 1.00 75.25 195 TYR A CA 1
ATOM 1608 C C . TYR A 1 195 ? -4.559 -15.696 -19.423 1.00 75.25 195 TYR A C 1
ATOM 1610 O O . TYR A 1 195 ? -4.698 -15.926 -18.218 1.00 75.25 195 TYR A O 1
ATOM 1618 N N . GLY A 1 196 ? -4.520 -14.453 -19.906 1.00 68.06 196 GLY A N 1
ATOM 1619 C CA . GLY A 1 196 ? -4.749 -13.273 -19.073 1.00 68.06 196 GLY A CA 1
ATOM 1620 C C . GLY A 1 196 ? -6.070 -13.347 -18.289 1.00 68.06 196 GLY A C 1
ATOM 1621 O O . GLY A 1 196 ? -7.056 -13.938 -18.735 1.00 68.06 196 GLY A O 1
ATOM 1622 N N . SER A 1 197 ? -6.095 -12.750 -17.093 1.00 68.44 197 SER A N 1
ATOM 1623 C CA . SER A 1 197 ? -7.321 -12.645 -16.289 1.00 68.44 197 SER A CA 1
ATOM 1624 C C . SER A 1 197 ? -8.338 -11.725 -16.966 1.00 68.44 197 SER A C 1
ATOM 1626 O O . SER A 1 197 ? -7.986 -10.629 -17.398 1.00 68.44 197 SER A O 1
ATOM 1628 N N . THR A 1 198 ? -9.604 -12.147 -17.011 1.00 71.38 198 THR A N 1
ATOM 1629 C CA . THR A 1 198 ? -10.695 -11.412 -17.678 1.00 71.38 198 THR A CA 1
ATOM 1630 C C . THR A 1 198 ? -11.717 -10.800 -16.707 1.00 71.38 198 THR A C 1
ATOM 1632 O O . THR A 1 198 ? -12.703 -10.209 -17.143 1.00 71.38 198 THR A O 1
ATOM 1635 N N . GLY A 1 199 ? -11.479 -10.906 -15.395 1.00 65.19 199 GLY A N 1
ATOM 1636 C CA . GLY A 1 199 ? -12.406 -10.469 -14.334 1.00 65.19 199 GLY A CA 1
ATOM 1637 C C . GLY A 1 199 ? -12.276 -9.022 -13.878 1.00 65.19 199 GLY A C 1
ATOM 1638 O O . GLY A 1 199 ? -12.754 -8.671 -12.802 1.00 65.19 199 GLY A O 1
ATOM 1639 N N . GLY A 1 200 ? -11.580 -8.177 -14.638 1.00 68.81 200 GLY A N 1
ATOM 1640 C CA . GLY A 1 200 ? -11.370 -6.779 -14.260 1.00 68.81 200 GLY A CA 1
ATOM 1641 C C . GLY A 1 200 ? -10.698 -6.614 -12.887 1.00 68.81 200 GLY A C 1
ATOM 1642 O O . GLY A 1 200 ? -9.856 -7.422 -12.486 1.00 68.81 200 GLY A O 1
ATOM 1643 N N . ARG A 1 201 ? -11.045 -5.531 -12.177 1.00 61.84 201 ARG A N 1
ATOM 1644 C CA . ARG A 1 201 ? -10.443 -5.147 -10.884 1.00 61.84 201 ARG A CA 1
ATOM 1645 C C . ARG A 1 201 ? -10.784 -6.118 -9.754 1.00 61.84 201 ARG A C 1
ATOM 1647 O O . ARG A 1 201 ? -9.928 -6.391 -8.922 1.00 61.84 201 ARG A O 1
ATOM 1654 N N . ASP A 1 202 ? -12.005 -6.638 -9.750 1.00 67.12 202 ASP A N 1
ATOM 1655 C CA . ASP A 1 202 ? -12.502 -7.515 -8.688 1.00 67.12 202 ASP A CA 1
ATOM 1656 C C . ASP A 1 202 ? -12.105 -8.981 -8.891 1.00 67.12 202 ASP A C 1
ATOM 1658 O O . ASP A 1 202 ? -12.289 -9.803 -7.994 1.00 67.12 202 ASP A O 1
ATOM 1662 N N . GLY A 1 203 ? -11.536 -9.322 -10.053 1.00 76.69 203 GLY A N 1
ATOM 1663 C CA . GLY A 1 203 ? -11.196 -10.696 -10.393 1.00 76.69 203 GLY A CA 1
ATOM 1664 C C . GLY A 1 203 ? -12.423 -11.590 -10.240 1.00 76.69 203 GLY A C 1
ATOM 1665 O O . GLY A 1 203 ? -13.469 -11.326 -10.821 1.00 76.69 203 GLY A O 1
ATOM 1666 N N . TYR A 1 204 ? -12.300 -12.629 -9.419 1.00 76.31 204 TYR A N 1
ATOM 1667 C CA . TYR A 1 204 ? -13.417 -13.516 -9.111 1.00 76.31 204 TYR A CA 1
ATOM 1668 C C . TYR A 1 204 ? -14.285 -13.049 -7.930 1.00 76.31 204 TYR A C 1
ATOM 1670 O O . TYR A 1 204 ? -15.342 -13.623 -7.713 1.00 76.31 204 TYR A O 1
ATOM 1678 N N . ARG A 1 205 ? -13.883 -12.031 -7.156 1.00 73.69 205 ARG A N 1
ATOM 1679 C CA . ARG A 1 205 ? -14.523 -11.667 -5.876 1.00 73.69 205 ARG A CA 1
ATOM 1680 C C . ARG A 1 205 ? -16.014 -11.361 -6.015 1.00 73.69 205 ARG A C 1
ATOM 1682 O O . ARG A 1 205 ? -16.832 -12.018 -5.386 1.00 73.69 205 ARG A O 1
ATOM 1689 N N . LYS A 1 206 ? -16.378 -10.400 -6.871 1.00 73.62 206 LYS A N 1
ATOM 1690 C CA . LYS A 1 206 ? -17.787 -10.004 -7.093 1.00 73.62 206 LYS A CA 1
ATOM 1691 C C . LYS A 1 206 ? -18.668 -11.158 -7.544 1.00 73.62 206 LYS A C 1
ATOM 1693 O O . LYS A 1 206 ? -19.871 -11.174 -7.322 1.00 73.62 206 LYS A O 1
ATOM 1698 N N . ARG A 1 207 ? -18.052 -12.110 -8.217 1.00 75.12 207 ARG A N 1
ATOM 1699 C CA . ARG A 1 207 ? -18.739 -13.232 -8.802 1.00 75.12 207 ARG A CA 1
ATOM 1700 C C . ARG A 1 207 ? -18.893 -14.386 -7.828 1.00 75.12 207 ARG A C 1
ATOM 1702 O O . ARG A 1 207 ? -19.959 -14.971 -7.789 1.00 75.12 207 ARG A O 1
ATOM 1709 N N . ASP A 1 208 ? -17.882 -14.651 -7.006 1.00 76.75 208 ASP A N 1
ATOM 1710 C CA . ASP A 1 208 ? -18.009 -15.519 -5.834 1.00 76.75 208 ASP A CA 1
ATOM 1711 C C . ASP A 1 208 ? -19.113 -14.985 -4.897 1.00 76.75 208 ASP A C 1
ATOM 1713 O O . ASP A 1 208 ? -19.913 -15.766 -4.393 1.00 76.75 208 ASP A O 1
ATOM 1717 N N . GLN A 1 209 ? -19.212 -13.657 -4.729 1.00 72.69 209 GLN A N 1
ATOM 1718 C CA . GLN A 1 209 ? -20.297 -13.007 -3.978 1.00 72.69 209 GLN A CA 1
ATOM 1719 C C . GLN A 1 209 ? -21.673 -13.237 -4.624 1.00 72.69 209 GLN A C 1
ATOM 1721 O O . GLN A 1 209 ? -22.617 -13.592 -3.931 1.00 72.69 209 GLN A O 1
ATOM 1726 N N . ALA A 1 210 ? -21.795 -13.071 -5.946 1.00 71.69 210 ALA A N 1
ATOM 1727 C CA . ALA A 1 210 ? -23.055 -13.295 -6.666 1.00 71.69 210 ALA A CA 1
ATOM 1728 C C . ALA A 1 210 ? -23.449 -14.782 -6.782 1.00 71.69 210 ALA A C 1
ATOM 1730 O O . ALA A 1 210 ? -24.610 -15.107 -7.018 1.00 71.69 210 ALA A O 1
ATOM 1731 N N . HIS A 1 211 ? -22.480 -15.689 -6.661 1.00 67.75 211 HIS A N 1
ATOM 1732 C CA . HIS A 1 211 ? -22.624 -17.115 -6.946 1.00 67.75 211 HIS A CA 1
ATOM 1733 C C . HIS A 1 211 ? -22.054 -17.973 -5.809 1.00 67.75 211 HIS A C 1
ATOM 1735 O O . HIS A 1 211 ? -21.292 -18.916 -6.039 1.00 67.75 211 HIS A O 1
ATOM 1741 N N . THR A 1 212 ? -22.403 -17.635 -4.565 1.00 61.97 212 THR A N 1
ATOM 1742 C CA . THR A 1 212 ? -21.986 -18.410 -3.389 1.00 61.97 212 THR A CA 1
ATOM 1743 C C . THR A 1 212 ? -22.530 -19.839 -3.496 1.00 61.97 212 THR A C 1
ATOM 1745 O O . THR A 1 212 ? -23.731 -20.031 -3.649 1.00 61.97 212 THR A O 1
ATOM 1748 N N . GLY A 1 213 ? -21.640 -20.837 -3.474 1.00 62.66 213 GLY A N 1
ATOM 1749 C CA . GLY A 1 213 ? -22.002 -22.259 -3.584 1.00 62.66 213 GLY A CA 1
ATOM 1750 C C . GLY A 1 213 ? -22.349 -22.760 -4.994 1.00 62.66 213 GLY A C 1
ATOM 1751 O O . GLY A 1 213 ? -22.727 -23.915 -5.132 1.00 62.66 213 GLY A O 1
ATOM 1752 N N . LYS A 1 214 ? -22.220 -21.929 -6.041 1.00 65.56 214 LYS A N 1
ATOM 1753 C CA . LYS A 1 214 ? -22.615 -22.298 -7.416 1.00 65.56 214 LYS A CA 1
ATOM 1754 C C . LYS A 1 214 ? -21.571 -23.122 -8.177 1.00 65.56 214 LYS A C 1
ATOM 1756 O O . LYS A 1 214 ? -21.936 -23.833 -9.101 1.00 65.56 214 LYS A O 1
ATOM 1761 N N . TYR A 1 215 ? -20.290 -22.970 -7.848 1.00 69.06 215 TYR A N 1
ATOM 1762 C CA . TYR A 1 215 ? -19.210 -23.676 -8.541 1.00 69.06 215 TYR A CA 1
ATOM 1763 C C . TYR A 1 215 ? -18.834 -24.920 -7.749 1.00 69.06 215 TYR A C 1
ATOM 1765 O O . TYR A 1 215 ? -18.307 -24.789 -6.640 1.00 69.06 215 TYR A O 1
ATOM 1773 N N . ALA A 1 216 ? -19.095 -26.092 -8.319 1.00 62.25 216 ALA A N 1
ATOM 1774 C CA . ALA A 1 216 ? -18.619 -27.362 -7.791 1.00 62.25 216 ALA A CA 1
ATOM 1775 C C . ALA A 1 216 ? -17.121 -27.516 -8.080 1.00 62.25 216 ALA A C 1
ATOM 1777 O O . ALA A 1 216 ? -16.352 -27.911 -7.206 1.00 62.25 216 ALA A O 1
ATOM 1778 N N . GLU A 1 217 ? -16.694 -27.100 -9.276 1.00 75.88 217 GLU A N 1
ATOM 1779 C CA . GLU A 1 217 ? -15.331 -27.302 -9.757 1.00 75.88 217 GLU A CA 1
ATOM 1780 C C . GLU A 1 217 ? -14.640 -26.009 -10.204 1.00 75.88 217 GLU A C 1
ATOM 1782 O O . GLU A 1 217 ? -15.244 -25.004 -10.595 1.00 75.88 217 GLU A O 1
ATOM 1787 N N . ARG A 1 218 ? -13.300 -26.017 -10.170 1.00 77.12 218 ARG A N 1
ATOM 1788 C CA . ARG A 1 218 ? -12.487 -24.836 -10.523 1.00 77.12 218 ARG A CA 1
ATOM 1789 C C . ARG A 1 218 ? -12.694 -24.388 -11.977 1.00 77.12 218 ARG A C 1
ATOM 1791 O O . ARG A 1 218 ? -12.582 -23.188 -12.250 1.00 77.12 218 ARG A O 1
ATOM 1798 N N . TYR A 1 219 ? -12.940 -25.320 -12.899 1.00 81.75 219 TYR A N 1
ATOM 1799 C CA . TYR A 1 219 ? -13.059 -25.021 -14.329 1.00 81.75 219 TYR A CA 1
ATOM 1800 C C . TYR A 1 219 ? -14.352 -24.254 -14.650 1.00 81.75 219 TYR A C 1
ATOM 1802 O O . TYR A 1 219 ? -14.311 -23.308 -15.432 1.00 81.75 219 TYR A O 1
ATOM 1810 N N . GLU A 1 220 ? -15.459 -24.547 -13.965 1.00 81.31 220 GLU A N 1
ATOM 1811 C CA . GLU A 1 220 ? -16.737 -23.834 -14.117 1.00 81.31 220 GLU A CA 1
ATOM 1812 C C . GLU A 1 220 ? -16.568 -22.345 -13.804 1.00 81.31 220 GLU A C 1
ATOM 1814 O O . GLU A 1 220 ? -16.983 -21.457 -14.553 1.00 81.31 220 GLU A O 1
ATOM 1819 N N . ARG A 1 221 ? -15.840 -22.068 -12.719 1.00 80.38 221 ARG A N 1
ATOM 1820 C CA . ARG A 1 221 ? -15.473 -20.714 -12.310 1.00 80.38 221 ARG A CA 1
ATOM 1821 C C . ARG A 1 221 ? -14.603 -20.022 -13.368 1.00 80.38 221 ARG A C 1
ATOM 1823 O O . ARG A 1 221 ? -14.753 -18.821 -13.599 1.00 80.38 221 ARG A O 1
ATOM 1830 N N . TRP A 1 222 ? -13.691 -20.754 -14.014 1.00 82.94 222 TRP A N 1
ATOM 1831 C CA . TRP A 1 222 ? -12.835 -20.239 -15.092 1.00 82.94 222 TRP A CA 1
ATOM 1832 C C . TRP A 1 222 ? -13.620 -19.917 -16.371 1.00 82.94 222 TRP A C 1
ATOM 1834 O O . TRP A 1 222 ? -13.354 -18.871 -16.980 1.00 82.94 222 TRP A O 1
ATOM 1844 N N . LEU A 1 223 ? -14.573 -20.778 -16.744 1.00 82.56 223 LEU A N 1
ATOM 1845 C CA . LEU A 1 223 ? -15.432 -20.634 -17.922 1.00 82.56 223 LEU A CA 1
ATOM 1846 C C . LEU A 1 223 ? -16.317 -19.413 -17.798 1.00 82.56 223 LEU A C 1
ATOM 1848 O O . LEU A 1 223 ? -16.264 -18.529 -18.653 1.00 82.56 223 LEU A O 1
ATOM 1852 N N . ASP A 1 224 ? -17.021 -19.298 -16.674 1.00 80.94 224 ASP A N 1
ATOM 1853 C CA . ASP A 1 224 ? -17.906 -18.175 -16.417 1.00 80.94 224 ASP A CA 1
ATOM 1854 C C . ASP A 1 224 ? -17.151 -16.850 -16.652 1.00 80.94 224 ASP A C 1
ATOM 1856 O O . ASP A 1 224 ? -17.712 -15.838 -17.068 1.00 80.94 224 ASP A O 1
ATOM 1860 N N . MET A 1 225 ? -15.839 -16.760 -16.343 1.00 78.88 225 MET A N 1
ATOM 1861 C CA . MET A 1 225 ? -15.034 -15.505 -16.444 1.00 78.88 225 MET A CA 1
ATOM 1862 C C . MET A 1 225 ? -14.785 -15.070 -17.868 1.00 78.88 225 MET A C 1
ATOM 1864 O O . MET A 1 225 ? -14.530 -13.888 -18.136 1.00 78.88 225 MET A O 1
ATOM 1868 N N . ARG A 1 226 ? -14.840 -16.037 -18.765 1.00 81.62 226 ARG A N 1
ATOM 1869 C CA . ARG A 1 226 ? -14.516 -15.900 -20.171 1.00 81.62 226 ARG A CA 1
ATOM 1870 C C . ARG A 1 226 ? -15.753 -15.930 -21.0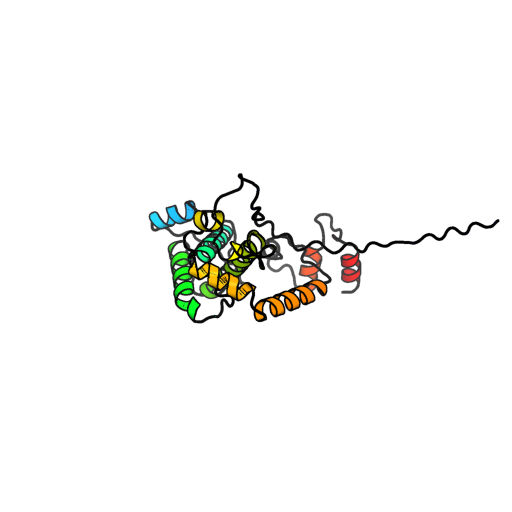40 1.00 81.62 226 ARG A C 1
ATOM 1872 O O . ARG A 1 226 ? -15.608 -15.698 -22.229 1.00 81.62 226 ARG A O 1
ATOM 1879 N N . VAL A 1 227 ? -16.925 -16.085 -20.439 1.00 83.00 227 VAL A N 1
ATOM 1880 C CA . VAL A 1 227 ? -18.224 -15.912 -21.074 1.00 83.00 227 VAL A CA 1
ATOM 1881 C C . VAL A 1 227 ? -18.714 -14.471 -20.863 1.00 83.00 227 VAL A C 1
ATOM 1883 O O . VAL A 1 227 ? -18.456 -13.826 -19.837 1.00 83.00 227 VAL A O 1
ATOM 1886 N N . LYS A 1 228 ? -19.316 -13.905 -21.904 1.00 80.31 228 LYS A N 1
ATOM 1887 C CA . LYS A 1 228 ? -20.030 -12.624 -21.897 1.00 80.31 228 LYS A CA 1
ATOM 1888 C C . LYS A 1 228 ? -21.474 -12.836 -21.399 1.00 80.31 228 LYS A C 1
ATOM 1890 O O . LYS A 1 228 ? -21.935 -13.970 -21.352 1.00 80.31 228 LYS A O 1
ATOM 1895 N N . PRO A 1 229 ? -22.221 -11.771 -21.053 1.00 78.31 229 PRO A N 1
ATOM 1896 C CA . PRO A 1 229 ? -23.626 -11.906 -20.647 1.00 78.31 229 PRO A CA 1
ATOM 1897 C C . PRO A 1 229 ? -24.532 -12.580 -21.692 1.00 78.31 229 PRO A C 1
ATOM 1899 O O . PRO A 1 229 ? -25.554 -13.144 -21.326 1.00 78.31 229 PRO A O 1
ATOM 1902 N N . ASP A 1 230 ? -24.150 -12.532 -22.970 1.00 80.62 230 ASP A N 1
ATOM 1903 C CA . ASP A 1 230 ? -24.834 -13.167 -24.105 1.00 80.62 230 ASP A CA 1
ATOM 1904 C C . ASP A 1 230 ? -24.519 -14.673 -24.264 1.00 80.62 230 ASP A C 1
ATOM 1906 O O . ASP A 1 230 ? -25.007 -15.308 -25.194 1.00 80.62 230 ASP A O 1
ATOM 1910 N N . GLY A 1 231 ? -23.698 -15.253 -23.379 1.00 79.12 231 GLY A N 1
ATOM 1911 C CA . GLY A 1 231 ? -23.296 -16.661 -23.428 1.00 79.12 231 GLY A CA 1
ATOM 1912 C C . GLY A 1 231 ? -22.095 -16.956 -24.335 1.00 79.12 231 GLY A C 1
ATOM 1913 O O . GLY A 1 231 ? -21.566 -18.065 -24.293 1.00 79.12 231 GLY A O 1
ATOM 1914 N N . GLN A 1 232 ? -21.598 -15.985 -25.106 1.00 83.12 232 GLN A N 1
ATOM 1915 C CA . GLN A 1 232 ? -20.453 -16.192 -25.995 1.00 83.12 232 GLN A CA 1
ATOM 1916 C C . GLN A 1 232 ? -19.118 -16.069 -25.257 1.00 83.12 232 GLN A C 1
ATOM 1918 O O . GLN A 1 232 ? -18.951 -15.255 -24.341 1.00 83.12 232 GLN A O 1
ATOM 1923 N N . PHE A 1 233 ? -18.110 -16.821 -25.705 1.00 82.62 233 PHE A N 1
ATOM 1924 C CA . PHE A 1 233 ? -16.752 -16.648 -25.203 1.00 82.62 233 PHE A CA 1
ATOM 1925 C C . PHE A 1 233 ? -16.151 -15.316 -25.665 1.00 82.62 233 PHE A C 1
ATOM 1927 O O . PHE A 1 233 ? -16.347 -14.838 -26.779 1.00 82.62 233 PHE A O 1
ATOM 1934 N N . LYS A 1 234 ? -15.364 -14.696 -24.786 1.00 77.94 234 LYS A N 1
ATOM 1935 C CA . LYS A 1 234 ? -14.665 -13.431 -25.051 1.00 77.94 234 LYS A CA 1
ATOM 1936 C C . LYS A 1 234 ? -13.562 -13.572 -26.105 1.00 77.94 234 LYS A C 1
ATOM 1938 O O . LYS A 1 234 ? -13.143 -12.556 -26.650 1.00 77.94 234 LYS A O 1
ATOM 1943 N N . LYS A 1 235 ? -13.081 -14.795 -26.343 1.00 79.81 235 LYS A N 1
ATOM 1944 C CA . LYS A 1 235 ? -12.120 -15.173 -27.387 1.00 79.81 235 LYS A CA 1
ATOM 1945 C C . LYS A 1 235 ? -12.396 -16.604 -27.837 1.00 79.81 235 LYS A C 1
ATOM 1947 O O . LYS A 1 235 ? -12.702 -17.435 -26.982 1.00 79.81 235 LYS A O 1
ATOM 1952 N N . GLU A 1 236 ? -12.184 -16.887 -29.119 1.00 78.44 236 GLU A N 1
ATOM 1953 C CA . GLU A 1 236 ? -12.366 -18.231 -29.692 1.00 78.44 236 GLU A CA 1
ATOM 1954 C C . GLU A 1 236 ? -11.446 -19.269 -29.030 1.00 78.44 236 GLU A C 1
ATOM 1956 O O . GLU A 1 236 ? -11.864 -20.376 -28.719 1.00 78.44 236 GLU A O 1
ATOM 1961 N N . GLU A 1 237 ? -10.225 -18.871 -28.664 1.00 79.00 237 GLU A N 1
ATOM 1962 C CA . GLU A 1 237 ? -9.278 -19.721 -27.925 1.00 79.00 237 GLU A CA 1
ATOM 1963 C C . GLU A 1 237 ? -9.863 -20.295 -26.622 1.00 79.00 237 GLU A C 1
ATOM 1965 O O . GLU A 1 237 ? -9.515 -21.401 -26.217 1.00 79.00 237 GLU A O 1
ATOM 1970 N N . PHE A 1 238 ? -10.750 -19.557 -25.942 1.00 80.19 238 PHE A N 1
ATOM 1971 C CA . PHE A 1 238 ? -11.370 -20.030 -24.703 1.00 80.19 238 PHE A CA 1
ATOM 1972 C C . PHE A 1 238 ? -12.465 -21.063 -24.951 1.00 80.19 238 PHE A C 1
ATOM 1974 O O . PHE A 1 238 ? -12.684 -21.904 -24.084 1.00 80.19 238 PHE A O 1
ATOM 1981 N N . LYS A 1 239 ? -13.112 -21.004 -26.118 1.00 79.56 239 LYS A N 1
ATOM 1982 C CA . LYS A 1 239 ? -14.112 -21.978 -26.547 1.00 79.56 239 LYS A CA 1
ATOM 1983 C C . LYS A 1 239 ? -13.454 -23.325 -26.834 1.00 79.56 239 LYS A C 1
ATOM 1985 O O . LYS A 1 239 ? -13.854 -24.316 -26.242 1.00 79.56 239 LYS A O 1
ATOM 1990 N N . ASN A 1 240 ? -12.360 -23.326 -27.598 1.00 80.69 240 ASN A N 1
ATOM 1991 C CA . ASN A 1 240 ? -11.599 -24.545 -27.895 1.00 80.69 240 ASN A CA 1
ATOM 1992 C C . ASN A 1 240 ? -11.131 -25.257 -26.614 1.00 80.69 240 ASN A C 1
ATOM 1994 O O . ASN A 1 240 ? -11.146 -26.475 -26.535 1.00 80.69 240 ASN A O 1
ATOM 1998 N N . ILE A 1 241 ? -10.736 -24.498 -25.585 1.00 79.69 241 ILE A N 1
ATOM 1999 C CA . ILE A 1 241 ? -10.345 -25.067 -24.287 1.00 79.69 241 ILE A CA 1
ATOM 2000 C C . ILE A 1 241 ? -11.560 -25.608 -23.533 1.00 79.69 241 ILE A C 1
ATOM 2002 O O . ILE A 1 241 ? -11.474 -26.680 -22.943 1.00 79.69 241 ILE A O 1
ATOM 2006 N N . ALA A 1 242 ? -12.679 -24.882 -23.542 1.00 79.38 242 ALA A N 1
ATOM 2007 C CA . ALA A 1 242 ? 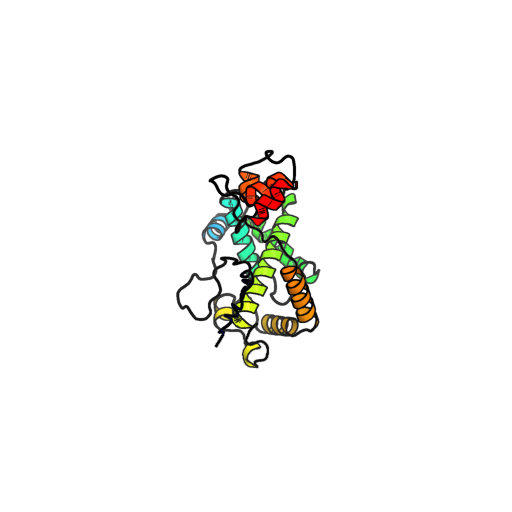-13.914 -25.320 -22.899 1.00 79.38 242 ALA A CA 1
ATOM 2008 C C . ALA A 1 242 ? -14.423 -26.653 -23.461 1.00 79.38 242 ALA A C 1
ATOM 2010 O O . ALA A 1 242 ? -14.951 -27.454 -22.706 1.00 79.38 242 ALA A O 1
ATOM 2011 N N . GLU A 1 243 ? -14.231 -26.889 -24.758 1.00 79.44 243 GLU A N 1
ATOM 2012 C CA . GLU A 1 243 ? -14.610 -28.131 -25.443 1.00 79.44 243 GLU A CA 1
ATOM 2013 C C . GLU A 1 243 ? -13.667 -29.312 -25.133 1.00 79.44 243 GLU A C 1
ATOM 2015 O O . GLU A 1 243 ? -14.008 -30.457 -25.412 1.00 79.44 243 GLU A O 1
ATOM 2020 N N . THR A 1 244 ? -12.489 -29.052 -24.550 1.00 79.12 244 THR A N 1
ATOM 2021 C CA . THR A 1 244 ? -11.486 -30.080 -24.192 1.00 79.12 244 THR A CA 1
ATOM 2022 C C . THR A 1 244 ? -11.470 -30.475 -22.713 1.00 79.12 244 THR A C 1
ATOM 2024 O O . THR A 1 244 ? -10.681 -31.343 -22.334 1.00 79.12 244 THR A O 1
ATOM 2027 N N . ILE A 1 245 ? -12.273 -29.811 -21.878 1.00 71.25 245 ILE A N 1
ATOM 2028 C CA . ILE A 1 245 ? -12.387 -30.051 -20.428 1.00 71.25 245 ILE A CA 1
ATOM 2029 C C . ILE A 1 245 ? -13.648 -30.867 -20.168 1.00 71.25 245 ILE A C 1
ATOM 2031 O O . ILE A 1 245 ? -13.554 -31.810 -19.353 1.00 71.25 245 ILE A O 1
#

Sequence (245 aa):
MSQDHDEECSTQTEVGKPRRTNSPKFNPDEDGKRRATIMTRVHQVRTRGQRIEVSFDAKGQPLGKSGDELQSWIGVLAREHIPIWISDFRSADLAPRKELVWMEVVTSFTVDESHKRQVLKSCGESAKGFRYDLYQAFVRDHIDEENVWQRPPKVVHNYPTITQEDWEKFIQYRRSPEFKRLSEQGSEIRKKSKYGSTGGRDGYRKRDQAHTGKYAERYERWLDMRVKPDGQFKKEEFKNIAETI

Radius of gyration: 22.76 Å; Cα contacts (8 Å, |Δi|>4): 175; chains: 1; bounding box: 46×50×88 Å

Secondary structure (DSSP, 8-state):
----------------------SPP--TT-TTS-PPP--HHHHHHHHTT--EE--B-TTS-B-HHHHHHHHHHHHHHHHHHS-TT---TT-GGGHHHHHHHHHHHHHHEE--GGGHHHHHHHHHHHHHHHHHHHIIIIITTSTTSGGGGSPPHHHHHH-TTS-HHHHHHHHHHHHSHHHHHHHHHHHHHHHT--S---STTTTTHHHHHHTTT--SSHHHHHHHHHB-TTS-BSSHHHHHHHTT-

Mean predicted aligned error: 11.27 Å

Solvent-accessible surface area (backbone atoms only — not comparable to full-atom values): 15011 Å² total; per-residue (Å²): 140,84,82,83,83,83,80,82,82,78,78,80,78,79,77,79,75,76,88,78,68,85,55,82,74,72,57,92,81,61,96,81,73,82,71,81,77,79,55,64,67,57,55,52,37,39,76,70,75,36,59,47,69,48,52,61,48,102,84,58,47,62,38,68,71,51,16,57,49,49,54,51,49,37,46,44,45,16,68,67,56,49,64,73,48,64,81,62,79,82,45,73,88,44,49,70,44,52,50,51,49,49,52,56,46,53,54,37,24,52,65,62,76,89,40,46,66,53,53,53,49,54,23,45,55,36,35,52,48,51,47,48,54,51,34,68,56,65,32,66,92,36,68,88,47,78,67,56,64,52,79,51,68,70,48,51,73,72,41,67,79,62,46,70,67,46,47,40,48,30,50,53,49,64,71,31,70,68,42,50,53,54,50,49,53,52,49,54,56,53,74,68,55,84,78,74,88,67,39,72,94,57,45,62,54,68,50,47,69,76,39,70,90,6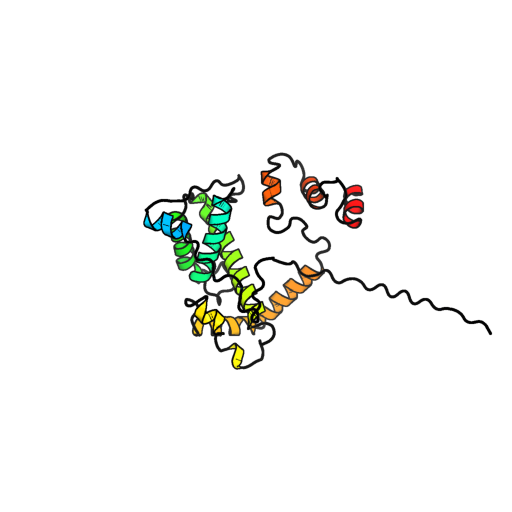8,62,92,49,76,63,59,56,54,48,59,47,42,38,45,99,87,68,45,56,79,42,71,73,58,46,62,50,62,77,73,110

Foldseek 3Di:
DDDDDDDPPPPDDPDDDPDDPPPPQPAVPDPPDDALDPLVVLVVCLVVQHAAEWDADPVLQTDDPSSVSLLSLLLVLLLQQPQLLDLDLPDPVCVVSLVVSVVSSVSRHVDDPVSSVVSSVSSNVSNNVVSVSCCVHQCVVCLPPPCQLPDDPSCCVRRVSCDSVSSNSNSVVCPDPVVVVVVVVVVVVVVPDPDDQQQPPCRCPVVCVVQVPNDPDPVVSVLVSQADPVRDGVDVVSVVVVVVD